Protein AF-A0A355UFJ2-F1 (afdb_monomer_lite)

Foldseek 3Di:
DVVVVVVVVPPPPPVVVVVVVPDPPVVVVVCPVVVVVVVLVVLLVVLVVVVVVVVVVPDQALLLCALQVVDVVLHQPPSVLLCVLLVHDNPDRDDRVRSVVSLVVLLVLFDCPPFVLVVLVVQLSVLSSVLSVLVVVLVVLVVVCVVVVVDPVSVVVNVVSVVVSVVSVVSNRVSSNVSSSRSSVRNRD

pLDDT: mean 84.31, std 14.41, range [32.66, 96.06]

Sequence (189 aa):
MVLLCWLSGCITNLDLIDVIKNIPSEVFIFFIPLIFYILGYLNDILSSCFEFYLYELGCKRPSELLLNNKKKRYRLPKLEKIKNELGLPNENILSREESYRAFQKANEMKDIDKDNITEFYVSYIFARNFMVANFLLVIGSFIVAVFNTSNCHIWIILISYSLLSFLFVYRWKQKALYYSKKVFNSIIK

Structure (mmCIF, N/CA/C/O backbone):
data_AF-A0A355UFJ2-F1
#
_entry.id   AF-A0A355UFJ2-F1
#
loop_
_atom_site.group_PDB
_atom_site.id
_atom_site.type_symbol
_atom_site.label_atom_id
_atom_site.label_alt_id
_atom_site.label_comp_id
_atom_site.label_asym_id
_atom_site.label_entity_id
_atom_site.label_seq_id
_atom_site.pdbx_PDB_ins_code
_atom_site.Cartn_x
_atom_site.Cartn_y
_atom_site.Cartn_z
_atom_site.occupancy
_atom_site.B_iso_or_equiv
_atom_site.auth_seq_id
_atom_site.auth_comp_id
_atom_site.auth_asym_id
_atom_site.auth_atom_id
_atom_site.pdbx_PDB_model_num
ATOM 1 N N . MET A 1 1 ? 5.210 6.093 -22.729 1.00 37.72 1 MET A N 1
ATOM 2 C CA . MET A 1 1 ? 6.088 6.737 -23.730 1.00 37.72 1 MET A CA 1
ATOM 3 C C . MET A 1 1 ? 7.565 6.522 -23.396 1.00 37.72 1 MET A C 1
ATOM 5 O O . MET A 1 1 ? 8.220 5.861 -24.178 1.00 37.72 1 MET A O 1
ATOM 9 N N . VAL A 1 2 ? 8.064 6.898 -22.209 1.00 32.66 2 VAL A N 1
ATOM 10 C CA . VAL A 1 2 ? 9.465 6.624 -21.789 1.00 32.66 2 VAL A CA 1
ATOM 11 C C . VAL A 1 2 ? 9.795 5.121 -21.687 1.00 32.66 2 VAL A C 1
ATOM 13 O O . VAL A 1 2 ? 10.824 4.688 -22.185 1.00 32.66 2 VAL A O 1
ATOM 16 N N . LEU A 1 3 ? 8.884 4.298 -21.148 1.00 33.66 3 LEU A N 1
ATOM 17 C CA . LEU A 1 3 ? 9.024 2.828 -21.127 1.00 33.66 3 LEU A CA 1
ATOM 18 C C . LEU A 1 3 ? 9.012 2.187 -22.529 1.00 33.66 3 LEU A C 1
ATOM 20 O O . LEU A 1 3 ? 9.686 1.189 -22.747 1.00 33.66 3 LEU A O 1
ATOM 24 N N . LEU A 1 4 ? 8.285 2.779 -23.485 1.00 37.12 4 LEU A N 1
ATOM 25 C CA . LEU A 1 4 ? 8.268 2.324 -24.883 1.00 37.12 4 LEU A CA 1
ATOM 26 C C . LEU A 1 4 ? 9.562 2.725 -25.606 1.00 37.12 4 LEU A C 1
ATOM 28 O O . LEU A 1 4 ? 10.105 1.929 -26.363 1.00 37.12 4 LEU A O 1
ATOM 32 N N . CYS A 1 5 ? 10.105 3.911 -25.308 1.00 35.97 5 CYS A N 1
ATOM 33 C CA . CYS A 1 5 ? 11.428 4.323 -25.779 1.00 35.97 5 CYS A CA 1
ATOM 34 C C . CYS A 1 5 ? 12.550 3.440 -25.203 1.00 35.97 5 CYS A C 1
ATOM 36 O O . CYS A 1 5 ? 13.534 3.196 -25.890 1.00 35.97 5 CYS A O 1
ATOM 38 N N . TRP A 1 6 ? 12.396 2.920 -23.979 1.00 43.88 6 TRP A N 1
ATOM 39 C CA . TRP A 1 6 ? 13.368 2.004 -23.370 1.00 43.88 6 TRP A CA 1
ATOM 40 C C . TRP A 1 6 ? 13.259 0.571 -23.912 1.00 43.88 6 TRP A C 1
ATOM 42 O O . TRP A 1 6 ? 14.277 -0.028 -24.241 1.00 43.88 6 TRP A O 1
ATOM 52 N N . LEU A 1 7 ? 12.043 0.047 -24.120 1.00 42.47 7 LEU A N 1
ATOM 53 C CA . LEU A 1 7 ? 11.841 -1.220 -24.844 1.00 42.47 7 LEU A CA 1
ATOM 54 C C . LEU A 1 7 ? 12.438 -1.159 -26.258 1.00 42.47 7 LEU A C 1
ATOM 56 O O . LEU A 1 7 ? 13.094 -2.102 -26.683 1.00 42.47 7 LEU A O 1
ATOM 60 N N . SER A 1 8 ? 12.304 -0.023 -26.945 1.00 44.72 8 SER A N 1
ATOM 61 C CA . SER A 1 8 ? 12.944 0.200 -28.247 1.00 44.72 8 SER A CA 1
ATOM 62 C C . SER A 1 8 ? 14.479 0.236 -28.190 1.00 44.72 8 SER A C 1
ATOM 64 O O . SER A 1 8 ? 15.107 0.001 -29.215 1.00 44.72 8 SER A O 1
ATOM 66 N N . GLY A 1 9 ? 15.082 0.562 -27.040 1.00 43.53 9 GLY A N 1
ATOM 67 C CA . GLY A 1 9 ? 16.538 0.650 -26.869 1.00 43.53 9 GLY A CA 1
ATOM 68 C C . GLY A 1 9 ? 17.190 -0.629 -26.331 1.00 43.53 9 GLY A C 1
ATOM 69 O O . GLY A 1 9 ? 18.355 -0.880 -26.620 1.00 43.53 9 GLY A O 1
ATOM 70 N N . CYS A 1 10 ? 16.456 -1.449 -25.570 1.00 44.31 10 CYS A N 1
ATOM 71 C CA . CYS A 1 10 ? 16.952 -2.719 -25.024 1.00 44.31 10 CYS A CA 1
ATOM 72 C C . CYS A 1 10 ? 16.737 -3.924 -25.949 1.00 44.31 10 CYS A C 1
ATOM 74 O O . CYS A 1 10 ? 17.413 -4.937 -25.784 1.00 44.31 10 CYS A O 1
ATOM 76 N N . ILE A 1 11 ? 15.831 -3.839 -26.927 1.00 48.62 11 ILE A N 1
ATOM 77 C CA . ILE A 1 11 ? 15.678 -4.878 -27.950 1.00 48.62 11 ILE A CA 1
ATOM 78 C C . ILE A 1 11 ? 16.675 -4.579 -29.081 1.00 48.62 11 ILE A C 1
ATOM 80 O O . ILE A 1 11 ? 16.316 -4.081 -30.139 1.00 48.62 11 ILE A O 1
ATOM 84 N N . THR A 1 12 ? 17.958 -4.846 -28.844 1.00 47.28 12 THR A N 1
ATOM 85 C CA . THR A 1 12 ? 19.010 -4.800 -29.879 1.00 47.28 12 THR A CA 1
ATOM 86 C C . THR A 1 12 ? 19.217 -6.146 -30.578 1.00 47.28 12 THR A C 1
ATOM 88 O O . THR A 1 12 ? 20.057 -6.250 -31.467 1.00 47.28 12 THR A O 1
ATOM 91 N N . ASN A 1 13 ? 18.429 -7.172 -30.235 1.00 50.25 13 ASN A N 1
ATOM 92 C CA . ASN A 1 13 ? 18.385 -8.416 -31.000 1.00 50.25 13 ASN A CA 1
ATOM 93 C C . ASN A 1 13 ? 17.489 -8.226 -32.229 1.00 50.25 13 ASN A C 1
ATOM 95 O O . ASN A 1 13 ? 16.265 -8.333 -32.127 1.00 50.25 13 ASN A O 1
ATOM 99 N N . LEU A 1 14 ? 18.116 -7.955 -33.379 1.00 56.03 14 LEU A N 1
ATOM 100 C CA . LEU A 1 14 ? 17.462 -7.893 -34.694 1.00 56.03 14 LEU A CA 1
ATOM 101 C C . LEU A 1 14 ? 16.551 -9.116 -34.926 1.00 56.03 14 LEU A C 1
ATOM 103 O O . LEU A 1 14 ? 15.410 -8.960 -35.354 1.00 56.03 14 LEU A O 1
ATOM 107 N N . ASP A 1 15 ? 17.005 -10.302 -34.509 1.00 58.75 15 ASP A N 1
ATOM 108 C CA . ASP A 1 15 ? 16.277 -11.566 -34.667 1.00 58.75 15 ASP A CA 1
ATOM 109 C C . ASP A 1 15 ? 14.953 -11.610 -33.889 1.00 58.75 15 ASP A C 1
ATOM 111 O O . ASP A 1 15 ? 13.960 -12.153 -34.371 1.00 58.75 15 ASP A O 1
ATOM 115 N N . LEU A 1 16 ? 14.891 -11.009 -32.695 1.00 58.03 16 LEU A N 1
ATOM 116 C CA . LEU A 1 16 ? 13.663 -11.001 -31.892 1.00 58.03 16 LEU A CA 1
ATOM 117 C C . LEU A 1 16 ? 12.614 -10.060 -32.502 1.00 58.03 16 LEU A C 1
ATOM 119 O O . LEU A 1 16 ? 11.424 -10.365 -32.483 1.00 58.03 16 LEU A O 1
ATOM 123 N N . ILE A 1 17 ? 13.052 -8.927 -33.058 1.00 61.22 17 ILE A N 1
ATOM 124 C CA . ILE A 1 17 ? 12.166 -7.957 -33.715 1.00 61.22 17 ILE A CA 1
ATOM 125 C C . ILE A 1 17 ? 11.566 -8.560 -34.983 1.00 61.22 17 ILE A C 1
ATOM 127 O O . ILE A 1 17 ? 10.370 -8.392 -35.220 1.00 61.22 17 ILE A O 1
ATOM 131 N N . ASP A 1 18 ? 12.361 -9.281 -35.773 1.00 62.00 18 ASP A N 1
ATOM 132 C CA . ASP A 1 18 ? 11.874 -9.910 -37.001 1.00 62.00 18 ASP A CA 1
ATOM 133 C C . ASP A 1 18 ? 10.955 -11.105 -36.712 1.00 62.00 18 ASP A C 1
ATOM 135 O O . ASP A 1 18 ? 9.932 -11.262 -37.380 1.00 62.00 18 ASP A O 1
ATOM 139 N N . VAL A 1 19 ? 11.212 -11.877 -35.648 1.00 63.75 19 VAL A N 1
ATOM 140 C CA . VAL A 1 19 ? 10.258 -12.891 -35.161 1.00 63.75 19 VAL A CA 1
ATOM 141 C C . VAL A 1 19 ? 8.944 -12.244 -34.714 1.00 63.75 19 VAL A C 1
ATOM 143 O O . VAL A 1 19 ? 7.884 -12.722 -35.106 1.00 63.75 19 VAL A O 1
ATOM 146 N N . ILE A 1 20 ? 8.985 -11.139 -33.959 1.00 63.78 20 ILE A N 1
ATOM 147 C CA . ILE A 1 20 ? 7.776 -10.427 -33.505 1.00 63.78 20 ILE A CA 1
ATOM 148 C C . ILE A 1 20 ? 6.992 -9.834 -34.684 1.00 63.78 20 ILE A C 1
ATOM 150 O O . ILE A 1 20 ? 5.764 -9.902 -34.687 1.00 63.78 20 ILE A O 1
ATOM 154 N N . LYS A 1 21 ? 7.673 -9.290 -35.700 1.00 64.56 21 LYS A N 1
ATOM 155 C CA . LYS A 1 21 ? 7.032 -8.762 -36.918 1.00 64.56 21 LYS A CA 1
ATOM 156 C C . LYS A 1 21 ? 6.315 -9.836 -37.736 1.00 64.56 21 LYS A C 1
ATOM 158 O O . LYS A 1 21 ? 5.346 -9.516 -38.416 1.00 64.56 21 LYS A O 1
ATOM 163 N N . ASN A 1 22 ? 6.786 -11.080 -37.671 1.00 71.00 22 ASN A N 1
ATOM 164 C CA . ASN A 1 22 ? 6.198 -12.210 -38.391 1.00 71.00 22 ASN A CA 1
ATOM 165 C C . ASN A 1 22 ? 5.020 -12.862 -37.644 1.00 71.00 22 ASN A C 1
ATOM 167 O O . ASN A 1 22 ? 4.377 -13.760 -38.188 1.00 71.00 22 ASN A O 1
ATOM 171 N N . ILE A 1 23 ? 4.713 -12.431 -36.414 1.00 70.50 23 ILE A N 1
ATOM 172 C CA . ILE A 1 23 ? 3.528 -12.891 -35.681 1.00 70.50 23 ILE A CA 1
ATOM 173 C C . ILE A 1 23 ? 2.293 -12.163 -36.240 1.00 70.50 23 ILE A C 1
ATOM 175 O O . ILE A 1 23 ? 2.296 -10.931 -36.305 1.00 70.50 23 ILE A O 1
ATOM 179 N N . PRO A 1 24 ? 1.214 -12.883 -36.606 1.00 79.12 24 PRO A N 1
ATOM 180 C CA . PRO A 1 24 ? -0.026 -12.262 -37.063 1.00 79.12 24 PRO A CA 1
ATOM 181 C C . PRO A 1 24 ? -0.557 -11.246 -36.045 1.00 79.12 24 PRO A C 1
ATOM 183 O O . PRO A 1 24 ? -0.574 -11.497 -34.834 1.00 79.12 24 PRO A O 1
ATOM 186 N N . SER A 1 25 ? -1.003 -10.088 -36.529 1.00 73.19 25 SER A N 1
ATOM 187 C CA . SER A 1 25 ? -1.428 -8.964 -35.679 1.00 73.19 25 SER A CA 1
ATOM 188 C C . SER A 1 25 ? -2.606 -9.340 -34.772 1.00 73.19 25 SER A C 1
ATOM 190 O O . SER A 1 25 ? -2.717 -8.861 -33.643 1.00 73.19 25 SER A O 1
ATOM 192 N N . GLU A 1 26 ? -3.453 -10.252 -35.242 1.00 77.62 26 GLU A N 1
ATOM 193 C CA . GLU A 1 26 ? -4.604 -10.806 -34.533 1.00 77.62 26 GLU A CA 1
ATOM 194 C C . GLU A 1 26 ? -4.165 -11.609 -33.308 1.00 77.62 26 GLU A C 1
ATOM 196 O O . GLU A 1 26 ? -4.770 -11.502 -32.243 1.00 77.62 26 GLU A O 1
ATOM 201 N N . VAL A 1 27 ? -3.074 -12.369 -33.435 1.00 75.69 27 VAL A N 1
ATOM 202 C CA . VAL A 1 27 ? -2.497 -13.164 -32.346 1.00 75.69 27 VAL A CA 1
ATOM 203 C C . VAL A 1 27 ? -1.903 -12.239 -31.283 1.00 75.69 27 VAL A C 1
ATOM 205 O O . VAL A 1 27 ? -2.120 -12.455 -30.091 1.00 75.69 27 VAL A O 1
ATOM 208 N N . PHE A 1 28 ? -1.230 -11.159 -31.692 1.00 73.62 28 PHE A N 1
ATOM 209 C CA . PHE A 1 28 ? -0.636 -10.187 -30.769 1.00 73.62 28 PHE A CA 1
ATOM 210 C C . PHE A 1 28 ? -1.678 -9.504 -29.865 1.00 73.62 28 PHE A C 1
ATOM 212 O O . PHE A 1 28 ? -1.432 -9.316 -28.672 1.00 73.62 28 PHE A O 1
ATOM 219 N N . ILE A 1 29 ? -2.870 -9.196 -30.393 1.00 79.94 29 ILE A N 1
ATOM 220 C CA . ILE A 1 29 ? -3.955 -8.552 -29.630 1.00 79.94 29 ILE A CA 1
ATOM 221 C C . ILE A 1 29 ? -4.400 -9.409 -28.434 1.00 79.94 29 ILE A C 1
ATOM 223 O O . ILE A 1 29 ? -4.677 -8.857 -27.368 1.00 79.94 29 ILE A O 1
ATOM 227 N N . PHE A 1 30 ? -4.401 -10.741 -28.556 1.00 80.75 30 PHE A N 1
ATOM 228 C CA . PHE A 1 30 ? -4.751 -11.638 -27.446 1.00 80.75 30 PHE A CA 1
ATOM 229 C C . PHE A 1 30 ? -3.693 -11.675 -26.335 1.00 80.75 30 PHE A C 1
ATOM 231 O O . PHE A 1 30 ? -4.030 -11.905 -25.172 1.00 80.75 30 PHE A O 1
ATOM 238 N N . PHE A 1 31 ? -2.426 -11.406 -26.658 1.00 82.00 31 PHE A N 1
ATOM 239 C CA . PHE A 1 31 ? -1.344 -11.393 -25.672 1.00 82.00 31 PHE A CA 1
ATOM 240 C C . PHE A 1 31 ? -1.264 -10.085 -24.877 1.00 82.00 31 PHE A C 1
ATOM 242 O O . PHE A 1 31 ? -0.757 -10.092 -23.755 1.00 82.00 31 PHE A O 1
ATOM 249 N N . ILE A 1 32 ? -1.802 -8.977 -25.396 1.00 83.44 32 ILE A N 1
ATOM 250 C CA . ILE A 1 32 ? -1.777 -7.678 -24.707 1.00 83.44 32 ILE A CA 1
ATOM 251 C C . ILE A 1 32 ? -2.462 -7.743 -23.322 1.00 83.44 32 ILE A C 1
ATOM 253 O O . ILE A 1 32 ? -1.818 -7.372 -22.335 1.00 83.44 32 ILE A O 1
ATOM 257 N N . PRO A 1 33 ? -3.711 -8.243 -23.179 1.00 88.25 33 PRO A N 1
ATOM 258 C CA . PRO A 1 33 ? -4.346 -8.395 -21.869 1.00 88.25 33 PRO A CA 1
ATOM 259 C C . PRO A 1 33 ? -3.560 -9.305 -20.926 1.00 88.25 33 PRO A C 1
ATOM 261 O O . PRO A 1 33 ? -3.456 -9.003 -19.738 1.00 88.25 33 PRO A O 1
ATOM 264 N N . LEU A 1 34 ? -2.977 -10.390 -21.448 1.00 87.62 34 LEU A N 1
ATOM 265 C CA . LEU A 1 34 ? -2.182 -11.328 -20.656 1.00 87.62 34 LEU A CA 1
ATOM 266 C C . LEU A 1 34 ? -0.928 -10.654 -20.085 1.00 87.62 34 LEU A C 1
ATOM 268 O O . LEU A 1 34 ? -0.645 -10.790 -18.897 1.00 87.62 34 LEU A O 1
ATOM 272 N N . ILE A 1 35 ? -0.213 -9.876 -20.901 1.00 87.31 35 ILE A N 1
ATOM 273 C CA . ILE A 1 35 ? 0.958 -9.110 -20.459 1.00 87.31 35 ILE A CA 1
ATOM 274 C C . ILE A 1 35 ? 0.556 -8.104 -19.377 1.00 87.31 35 ILE A C 1
ATOM 276 O O . ILE A 1 35 ? 1.200 -8.047 -18.330 1.00 87.31 35 ILE A O 1
ATOM 280 N N . PHE A 1 36 ? -0.523 -7.341 -19.580 1.00 88.19 36 PHE A N 1
ATOM 281 C CA . PHE A 1 36 ? -0.994 -6.394 -18.566 1.00 88.19 36 PHE A CA 1
ATOM 282 C C . PHE A 1 36 ? -1.431 -7.079 -17.272 1.00 88.19 36 PHE A C 1
ATOM 284 O O . PHE A 1 36 ? -1.147 -6.561 -16.192 1.00 88.19 36 PHE A O 1
ATOM 291 N N . TYR A 1 37 ? -2.072 -8.244 -17.366 1.00 89.69 37 TYR A N 1
ATOM 292 C CA . TYR A 1 37 ? -2.446 -9.038 -16.203 1.00 89.69 37 TYR A CA 1
ATOM 293 C C . TYR A 1 37 ? -1.210 -9.490 -15.418 1.00 89.69 37 TYR A C 1
ATOM 295 O O . TYR A 1 37 ? -1.138 -9.254 -14.213 1.00 89.69 37 TYR A O 1
ATOM 303 N N . ILE A 1 38 ? -0.209 -10.060 -16.097 1.00 92.31 38 ILE A N 1
ATOM 304 C CA . ILE A 1 38 ? 1.045 -10.504 -15.469 1.00 92.31 38 ILE A CA 1
ATOM 305 C C . ILE A 1 38 ? 1.768 -9.320 -14.819 1.00 92.31 38 ILE A C 1
ATOM 307 O O . ILE A 1 38 ? 2.153 -9.403 -13.655 1.00 92.31 38 ILE A O 1
ATOM 311 N N . LEU A 1 39 ? 1.914 -8.196 -15.529 1.00 89.88 39 LEU A N 1
ATOM 312 C CA . LEU A 1 39 ? 2.556 -6.994 -14.988 1.00 89.88 39 LEU A CA 1
ATOM 313 C C . LEU A 1 39 ? 1.796 -6.430 -13.780 1.00 89.88 39 LEU A C 1
ATOM 315 O O . LEU A 1 39 ? 2.416 -6.042 -12.790 1.00 89.88 39 LEU A O 1
ATOM 319 N N . GLY A 1 40 ? 0.464 -6.407 -13.839 1.00 91.38 40 GLY A N 1
ATOM 320 C CA . GLY A 1 40 ? -0.384 -5.981 -12.728 1.00 91.38 40 GLY A CA 1
ATOM 321 C C . GLY A 1 40 ? -0.240 -6.889 -11.508 1.00 91.38 40 GLY A C 1
ATOM 322 O O . GLY A 1 40 ? -0.092 -6.391 -10.393 1.00 91.38 40 GLY A O 1
ATOM 323 N N . TYR A 1 41 ? -0.213 -8.204 -11.724 1.00 93.31 41 TYR A N 1
ATOM 324 C CA . TYR A 1 41 ? -0.038 -9.205 -10.673 1.00 93.31 41 TYR A CA 1
ATOM 325 C C . TYR A 1 41 ? 1.346 -9.116 -10.017 1.00 93.31 41 TYR A C 1
ATOM 327 O O . TYR A 1 41 ? 1.452 -9.069 -8.791 1.00 93.31 41 TYR A O 1
ATOM 335 N N . LEU A 1 42 ? 2.411 -8.994 -10.817 1.00 94.00 42 LEU A N 1
ATOM 336 C CA . LEU A 1 42 ? 3.767 -8.767 -10.312 1.00 94.00 42 LEU A CA 1
ATOM 337 C C . LEU A 1 42 ? 3.850 -7.472 -9.498 1.00 94.00 42 LEU A C 1
ATOM 339 O O . LEU A 1 42 ? 4.421 -7.465 -8.407 1.00 94.00 42 LEU A O 1
ATOM 343 N N . ASN A 1 43 ? 3.245 -6.388 -9.993 1.00 94.25 43 ASN A N 1
ATOM 344 C CA . ASN A 1 43 ? 3.198 -5.129 -9.259 1.00 94.25 43 ASN A CA 1
ATOM 345 C C . ASN A 1 43 ? 2.441 -5.273 -7.931 1.00 94.25 43 ASN A C 1
ATOM 347 O O . ASN A 1 43 ? 2.872 -4.695 -6.939 1.00 94.25 43 ASN A O 1
ATOM 351 N N . ASP A 1 44 ? 1.357 -6.048 -7.873 1.00 94.12 44 ASP A N 1
ATOM 352 C CA . ASP A 1 44 ? 0.609 -6.286 -6.631 1.00 94.12 44 ASP A CA 1
ATOM 353 C C . ASP A 1 44 ? 1.428 -7.056 -5.578 1.00 94.12 44 ASP A C 1
ATOM 355 O O . ASP A 1 44 ? 1.442 -6.678 -4.399 1.00 94.12 44 ASP A O 1
ATOM 359 N N . ILE A 1 45 ? 2.182 -8.074 -6.009 1.00 94.25 45 ILE A N 1
ATOM 360 C CA . ILE A 1 45 ? 3.112 -8.816 -5.142 1.00 94.25 45 ILE A CA 1
ATOM 361 C C . ILE A 1 45 ? 4.190 -7.875 -4.601 1.00 94.25 45 ILE A C 1
ATOM 363 O O . ILE A 1 45 ? 4.358 -7.756 -3.384 1.00 94.25 45 ILE A O 1
ATOM 367 N N . LEU A 1 46 ? 4.881 -7.155 -5.492 1.00 93.81 46 LEU A N 1
ATOM 368 C CA . LEU A 1 46 ? 5.921 -6.197 -5.107 1.00 93.81 46 LEU A CA 1
ATOM 369 C C . LEU A 1 46 ? 5.367 -5.126 -4.166 1.00 93.81 46 LEU A C 1
ATOM 371 O O . LEU A 1 46 ? 6.016 -4.761 -3.186 1.00 93.81 46 LEU A O 1
ATOM 375 N N . SER A 1 47 ? 4.146 -4.664 -4.427 1.00 93.69 47 SER A N 1
ATOM 376 C CA . SER A 1 47 ? 3.467 -3.666 -3.608 1.00 93.69 47 SER A CA 1
ATOM 377 C C . SER A 1 47 ? 3.176 -4.156 -2.200 1.00 93.69 47 SER A C 1
ATOM 379 O O . SER A 1 47 ? 3.351 -3.406 -1.238 1.00 93.69 47 SER A O 1
ATOM 381 N N . SER A 1 48 ? 2.769 -5.416 -2.073 1.00 92.25 48 SER A N 1
ATOM 382 C CA . SER A 1 48 ? 2.527 -6.060 -0.782 1.00 92.25 48 SER A CA 1
ATOM 383 C C . SER A 1 48 ? 3.822 -6.206 0.022 1.00 92.25 48 SER A C 1
ATOM 385 O O . SER A 1 48 ? 3.851 -5.852 1.203 1.00 92.25 48 SER A O 1
ATOM 387 N N . CYS A 1 49 ? 4.915 -6.641 -0.616 1.00 92.94 49 CYS A N 1
ATOM 388 C CA . CYS A 1 49 ? 6.233 -6.717 0.022 1.00 92.94 49 CYS A CA 1
ATOM 389 C C . CYS A 1 49 ? 6.738 -5.331 0.448 1.00 92.94 49 CYS A C 1
ATOM 391 O O . CYS A 1 49 ? 7.169 -5.145 1.584 1.00 92.94 49 CYS A O 1
ATOM 393 N N . PHE A 1 50 ? 6.643 -4.338 -0.438 1.00 91.38 50 PHE A N 1
ATOM 394 C CA . PHE A 1 50 ? 7.082 -2.973 -0.153 1.00 91.38 50 PHE A CA 1
ATOM 395 C C . PHE A 1 50 ? 6.320 -2.364 1.027 1.00 91.38 50 PHE A C 1
ATOM 397 O O . PHE A 1 50 ? 6.920 -1.754 1.909 1.00 91.38 50 PHE A O 1
ATOM 404 N N . GLU A 1 51 ? 5.003 -2.564 1.087 1.00 91.88 51 GLU A N 1
ATOM 405 C CA . GLU A 1 51 ? 4.183 -2.136 2.219 1.00 91.88 51 GLU A CA 1
ATOM 406 C C . GLU A 1 51 ? 4.611 -2.798 3.536 1.00 91.88 51 GLU A C 1
ATOM 408 O O . GLU A 1 51 ? 4.713 -2.114 4.560 1.00 91.88 51 GLU A O 1
ATOM 413 N N . PHE A 1 52 ? 4.878 -4.107 3.518 1.00 90.00 52 PHE A N 1
ATOM 414 C CA . PHE A 1 52 ? 5.357 -4.832 4.692 1.00 90.00 52 PHE A CA 1
ATOM 415 C C . PHE A 1 52 ? 6.643 -4.202 5.244 1.00 90.00 52 PHE A C 1
ATOM 417 O O . PHE A 1 52 ? 6.668 -3.798 6.413 1.00 90.00 52 PHE A O 1
ATOM 424 N N . TYR A 1 53 ? 7.650 -4.006 4.387 1.00 89.31 53 TYR A N 1
ATOM 425 C CA . TYR A 1 53 ? 8.918 -3.385 4.773 1.00 89.31 53 TYR A CA 1
ATOM 426 C C . TYR A 1 53 ? 8.759 -1.927 5.202 1.00 89.31 53 TYR A C 1
ATOM 428 O O . TYR A 1 53 ? 9.348 -1.515 6.199 1.00 89.31 53 TYR A O 1
ATOM 436 N N . LEU A 1 54 ? 7.930 -1.134 4.513 1.00 88.06 54 LEU A N 1
ATOM 437 C CA . LEU A 1 54 ? 7.655 0.249 4.915 1.00 88.06 54 LEU A CA 1
ATOM 438 C C . LEU A 1 54 ? 7.099 0.328 6.329 1.00 88.06 54 LEU A C 1
ATOM 440 O O . LEU A 1 54 ? 7.439 1.242 7.088 1.00 88.06 54 LEU A O 1
ATOM 444 N N . TYR A 1 55 ? 6.220 -0.608 6.680 1.00 87.75 55 TYR A N 1
ATOM 445 C CA . TYR A 1 55 ? 5.789 -0.718 8.050 1.00 87.75 55 TYR A CA 1
ATOM 446 C C . TYR A 1 55 ? 6.990 -1.089 8.922 1.00 87.75 55 TYR A C 1
ATOM 448 O O . TYR A 1 55 ? 7.337 -0.266 9.773 1.00 87.75 55 TYR A O 1
ATOM 456 N N . GLU A 1 56 ? 7.662 -2.221 8.726 1.00 85.00 56 GLU A N 1
ATOM 457 C CA . GLU A 1 56 ? 8.796 -2.629 9.577 1.00 85.00 56 GLU A CA 1
ATOM 458 C C . GLU A 1 56 ? 9.818 -1.509 9.837 1.00 85.00 56 GLU A C 1
ATOM 460 O O . GLU A 1 56 ? 10.110 -1.231 11.000 1.00 85.00 56 GLU A O 1
ATOM 465 N N . LEU A 1 57 ? 10.208 -0.758 8.803 1.00 83.50 57 LEU A N 1
ATOM 466 C CA . LEU A 1 57 ? 11.183 0.342 8.847 1.00 83.50 57 LEU A CA 1
ATOM 467 C C . LEU A 1 57 ? 10.727 1.608 9.600 1.00 83.50 57 LEU A C 1
ATOM 469 O O . LEU A 1 57 ? 11.484 2.570 9.711 1.00 83.50 57 LEU A O 1
ATOM 473 N N . GLY A 1 58 ? 9.502 1.637 10.131 1.00 76.88 58 GLY A N 1
ATOM 474 C CA . GLY A 1 58 ? 9.058 2.671 11.074 1.00 76.88 58 GLY A CA 1
ATOM 475 C C . GLY A 1 58 ? 7.820 3.455 10.650 1.00 76.88 58 GLY A C 1
ATOM 476 O O . GLY A 1 58 ? 7.373 4.343 11.383 1.00 76.88 58 GLY A O 1
ATOM 477 N N . CYS A 1 59 ? 7.194 3.133 9.512 1.00 86.25 59 CYS A N 1
ATOM 478 C CA . CYS A 1 59 ? 5.893 3.720 9.210 1.00 86.25 59 CYS A CA 1
ATOM 479 C C . CYS A 1 59 ? 4.834 3.158 10.172 1.00 86.25 59 CYS A C 1
ATOM 481 O O . CYS A 1 59 ? 4.626 1.947 10.263 1.00 86.25 59 CYS A O 1
ATOM 483 N N . LYS A 1 60 ? 4.124 4.042 10.882 1.00 87.94 60 LYS A N 1
ATOM 484 C CA . LYS A 1 60 ? 3.013 3.643 11.758 1.00 87.94 60 LYS A CA 1
ATOM 485 C C . LYS A 1 60 ? 1.882 3.042 10.932 1.00 87.94 60 LYS A C 1
ATOM 487 O O . LYS A 1 60 ? 1.482 3.619 9.916 1.00 87.94 60 LYS A O 1
ATOM 492 N N . ARG A 1 61 ? 1.363 1.898 11.381 1.00 89.75 61 ARG A N 1
ATOM 493 C CA . ARG A 1 61 ? 0.249 1.215 10.711 1.00 89.75 61 ARG A CA 1
ATOM 494 C C . ARG A 1 61 ? -1.058 1.990 10.922 1.00 89.75 61 ARG A C 1
ATOM 496 O O . ARG A 1 61 ? -1.232 2.609 11.975 1.00 89.75 61 ARG A O 1
ATOM 503 N N . PRO A 1 62 ? -2.005 1.941 9.970 1.00 91.81 62 PRO A N 1
ATOM 504 C CA . PRO A 1 62 ? -3.317 2.561 10.132 1.00 91.81 62 PRO A CA 1
ATOM 505 C C . PRO A 1 62 ? -4.026 2.141 11.423 1.00 91.81 62 PRO A C 1
ATOM 507 O O . PRO A 1 62 ? -4.572 2.991 12.120 1.00 91.81 62 PRO A O 1
ATOM 510 N N . SER A 1 63 ? -3.959 0.858 11.787 1.00 91.81 63 SER A N 1
ATOM 511 C CA . SER A 1 63 ? -4.582 0.339 13.006 1.00 91.81 63 SER A CA 1
ATOM 512 C C . SER A 1 63 ? -4.009 0.954 14.282 1.00 91.81 63 SER A C 1
ATOM 514 O O . SER A 1 63 ? -4.772 1.400 15.135 1.00 91.81 63 SER A O 1
ATOM 516 N N . GLU A 1 64 ? -2.684 1.088 14.369 1.00 93.06 64 GLU A N 1
ATOM 517 C CA . GLU A 1 64 ? -2.006 1.755 15.487 1.00 93.06 64 GLU A CA 1
ATOM 518 C C . GLU A 1 64 ? -2.423 3.227 15.594 1.00 93.06 64 GLU A C 1
ATOM 520 O O . GLU A 1 64 ? -2.623 3.751 16.689 1.00 93.06 64 GLU A O 1
ATOM 525 N N . LEU A 1 65 ? -2.571 3.912 14.457 1.00 92.00 65 LEU A N 1
ATOM 526 C CA . LEU A 1 65 ? -2.984 5.316 14.427 1.00 92.00 65 LEU A CA 1
ATOM 527 C C . LEU A 1 65 ? -4.442 5.507 14.864 1.00 92.00 65 LEU A C 1
ATOM 529 O O . LEU A 1 65 ? -4.746 6.500 15.531 1.00 92.00 65 LEU A O 1
ATOM 533 N N . LEU A 1 66 ? -5.327 4.589 14.471 1.00 92.75 66 LEU A N 1
ATOM 534 C CA . LEU A 1 66 ? -6.760 4.645 14.757 1.00 92.75 66 LEU A CA 1
ATOM 535 C C . LEU A 1 66 ? -7.066 4.257 16.207 1.00 92.75 66 LEU A C 1
ATOM 537 O O . LEU A 1 66 ? -7.724 5.028 16.906 1.00 92.75 66 LEU A O 1
ATOM 541 N N . LEU A 1 67 ? -6.555 3.112 16.671 1.00 91.31 67 LEU A N 1
ATOM 542 C CA . LEU A 1 67 ? -6.850 2.583 18.007 1.00 91.31 67 LEU A CA 1
ATOM 543 C C . LEU A 1 67 ? -6.230 3.425 19.131 1.00 91.31 67 LEU A C 1
ATOM 545 O O . LEU A 1 67 ? -6.811 3.528 20.208 1.00 91.31 67 LEU A O 1
ATOM 549 N N . ASN A 1 68 ? -5.101 4.090 18.861 1.00 90.56 68 ASN A N 1
ATOM 550 C CA . ASN A 1 68 ? -4.471 5.029 19.795 1.00 90.56 68 ASN A CA 1
ATOM 551 C C . ASN A 1 68 ? -4.925 6.486 19.607 1.00 90.56 68 ASN A C 1
ATOM 553 O O . ASN A 1 68 ? -4.300 7.396 20.148 1.00 90.56 68 ASN A O 1
ATOM 557 N N . ASN A 1 69 ? -5.956 6.746 18.793 1.00 86.19 69 ASN A N 1
ATOM 558 C CA . ASN A 1 69 ? -6.507 8.089 18.567 1.00 86.19 69 ASN A CA 1
ATOM 559 C C . ASN A 1 69 ? -5.458 9.147 18.123 1.00 86.19 69 ASN A C 1
ATOM 561 O O . ASN A 1 69 ? -5.616 10.350 18.348 1.00 86.19 69 ASN A O 1
ATOM 565 N N . LYS A 1 70 ? -4.382 8.724 17.438 1.00 83.50 70 LYS A N 1
ATOM 566 C CA . LYS A 1 70 ? -3.259 9.598 17.032 1.00 83.50 70 LYS A CA 1
ATOM 567 C C . LYS A 1 70 ? -3.614 10.535 15.865 1.00 83.50 70 LYS A C 1
ATOM 569 O O . LYS A 1 70 ? -2.825 11.410 15.506 1.00 83.50 70 LYS A O 1
ATOM 574 N N . LYS A 1 71 ? -4.788 10.375 15.236 1.00 79.38 71 LYS A N 1
ATOM 575 C CA . LYS A 1 71 ? -5.244 11.186 14.091 1.00 79.38 71 LYS A CA 1
ATOM 576 C C . LYS A 1 71 ? -6.656 11.742 14.298 1.00 79.38 71 LYS A C 1
ATOM 578 O O . LYS A 1 71 ? -7.641 11.075 13.995 1.00 79.38 71 LYS A O 1
ATOM 583 N N . LYS A 1 72 ? -6.749 13.025 14.686 1.00 74.62 72 LYS A N 1
ATOM 584 C CA . LYS A 1 72 ? -8.021 13.741 14.936 1.00 74.62 72 LYS A CA 1
ATOM 585 C C . LYS A 1 72 ? -9.032 13.650 13.779 1.00 74.62 72 LYS A C 1
ATOM 587 O O . LYS A 1 72 ? -10.215 13.461 14.023 1.00 74.62 72 LYS A O 1
ATOM 592 N N . ARG A 1 73 ? -8.573 13.723 12.522 1.00 81.50 73 ARG A N 1
ATOM 593 C CA . ARG A 1 73 ? -9.441 13.652 11.326 1.00 81.50 73 ARG A CA 1
ATOM 594 C C . ARG A 1 73 ? -10.045 12.262 11.079 1.00 81.50 73 ARG A C 1
ATOM 596 O O . ARG A 1 73 ? -11.101 12.156 10.467 1.00 81.50 73 ARG A O 1
ATOM 603 N N . TYR A 1 74 ? -9.386 11.201 11.538 1.00 83.25 74 TYR A N 1
ATOM 604 C CA . TYR A 1 74 ? -9.745 9.815 11.218 1.00 83.25 74 TYR A CA 1
ATOM 605 C C . TYR A 1 74 ? -10.255 9.047 12.438 1.00 83.25 74 TYR A C 1
ATOM 607 O O . TYR A 1 74 ? -10.206 7.826 12.460 1.00 83.25 74 TYR A O 1
ATOM 615 N N . ARG A 1 75 ? -10.774 9.751 13.447 1.00 86.12 75 ARG A N 1
ATOM 616 C CA . ARG A 1 75 ? -11.249 9.140 14.692 1.00 86.12 75 ARG A CA 1
ATOM 617 C C . ARG A 1 75 ? -12.300 8.062 14.461 1.00 86.12 75 ARG A C 1
ATOM 619 O O . ARG A 1 75 ? -13.158 8.188 13.578 1.00 86.12 75 ARG A O 1
ATOM 626 N N . LEU A 1 76 ? -12.221 7.030 15.292 1.00 87.81 76 LEU A N 1
ATOM 627 C CA . LEU A 1 76 ? -13.246 6.009 15.432 1.00 87.81 76 LEU A CA 1
ATOM 628 C C . LEU A 1 76 ? -14.340 6.557 16.367 1.00 87.81 76 LEU A C 1
ATOM 630 O O . LEU A 1 76 ? -14.029 6.871 17.514 1.00 87.81 76 LEU A O 1
ATOM 634 N N . PRO A 1 77 ? -15.591 6.729 15.898 1.00 84.44 77 PRO A N 1
ATOM 635 C CA . PRO A 1 77 ? -16.647 7.378 16.680 1.00 84.44 77 PRO A CA 1
ATOM 636 C C . PRO A 1 77 ? -17.060 6.585 17.929 1.00 84.44 77 PRO A C 1
ATOM 638 O O . PRO A 1 77 ? -17.503 7.180 18.902 1.00 84.44 77 PRO A O 1
ATOM 641 N N . LYS A 1 78 ? -16.898 5.257 17.921 1.00 88.19 78 LYS A N 1
ATOM 642 C CA . LYS A 1 78 ? -17.249 4.352 19.027 1.00 88.19 78 LYS A CA 1
ATOM 643 C C . LYS A 1 78 ? -16.020 3.553 19.493 1.00 88.19 78 LYS A C 1
ATOM 645 O O . LYS A 1 78 ? -16.087 2.335 19.620 1.00 88.19 78 LYS A O 1
ATOM 650 N N . LEU A 1 79 ? -14.882 4.231 19.687 1.00 90.06 79 LEU A N 1
ATOM 651 C CA . LEU A 1 79 ? -13.586 3.590 19.966 1.00 90.06 79 LEU A CA 1
ATOM 652 C C . LEU A 1 79 ? -13.623 2.621 21.158 1.00 90.06 79 LEU A C 1
ATOM 654 O O . LEU A 1 79 ? -13.102 1.521 21.040 1.00 90.06 79 LEU A O 1
ATOM 658 N N . GLU A 1 80 ? -14.255 2.997 22.269 1.00 89.06 80 GLU A N 1
ATOM 659 C CA . GLU A 1 80 ? -14.360 2.134 23.458 1.00 89.06 80 GLU A CA 1
ATOM 660 C C . GLU A 1 80 ? -15.151 0.857 23.171 1.00 89.06 80 GLU A C 1
ATOM 662 O O . GLU A 1 80 ? -14.728 -0.231 23.540 1.00 89.06 80 GLU A O 1
ATOM 667 N N . LYS A 1 81 ? -16.258 0.958 22.420 1.00 90.50 81 LYS A N 1
ATOM 668 C CA . LYS A 1 81 ? -17.023 -0.226 22.001 1.00 90.50 81 LYS A CA 1
ATOM 669 C C . LYS A 1 81 ? -16.185 -1.136 21.105 1.00 90.50 81 LYS A C 1
ATOM 671 O O . LYS A 1 81 ? -16.169 -2.336 21.322 1.00 90.50 81 LYS A O 1
ATOM 676 N N . ILE A 1 82 ? -15.437 -0.563 20.158 1.00 91.38 82 ILE A N 1
ATOM 677 C CA . ILE A 1 82 ? -14.521 -1.315 19.281 1.00 91.38 82 ILE A CA 1
ATOM 678 C C . ILE A 1 82 ? -13.457 -2.036 20.109 1.00 91.38 82 ILE A C 1
ATOM 680 O O . ILE A 1 82 ? -13.194 -3.212 19.881 1.00 91.38 82 ILE A O 1
ATOM 684 N N . LYS A 1 83 ? -12.843 -1.346 21.076 1.00 92.06 83 LYS A N 1
ATOM 685 C CA . LYS A 1 83 ? -11.845 -1.948 21.964 1.00 92.06 83 LYS A CA 1
ATOM 686 C C . LYS A 1 83 ? -12.447 -3.078 22.799 1.00 92.06 83 LYS A C 1
ATOM 688 O O . LYS A 1 83 ? -11.837 -4.141 22.859 1.00 92.06 83 LYS A O 1
ATOM 693 N N . ASN A 1 84 ? -13.643 -2.887 23.353 1.00 91.81 84 ASN A N 1
ATOM 694 C CA . ASN A 1 84 ? -14.343 -3.912 24.127 1.00 91.81 84 ASN A CA 1
ATOM 695 C C . ASN A 1 84 ? -14.662 -5.157 23.280 1.00 91.81 84 ASN A C 1
ATOM 697 O O . ASN A 1 84 ? -14.329 -6.260 23.703 1.00 91.81 84 ASN A O 1
ATOM 701 N N . GLU A 1 85 ? -15.207 -4.995 22.068 1.00 91.69 85 GLU A N 1
ATOM 702 C CA . GLU A 1 85 ? -15.465 -6.113 21.134 1.00 91.69 85 GLU A CA 1
ATOM 703 C C . GLU A 1 85 ? -14.174 -6.868 20.768 1.00 91.69 85 GLU A C 1
ATOM 705 O O . GLU A 1 85 ? -14.142 -8.093 20.633 1.00 91.69 85 GLU A O 1
ATOM 710 N N . LEU A 1 86 ? -13.058 -6.146 20.657 1.00 91.81 86 LEU A N 1
ATOM 711 C CA . LEU A 1 86 ? -11.755 -6.744 20.378 1.00 91.81 86 LEU A CA 1
ATOM 712 C C . LEU A 1 86 ? -11.073 -7.335 21.621 1.00 91.81 86 LEU A C 1
ATOM 714 O O . LEU A 1 86 ? -10.087 -8.059 21.460 1.00 91.81 86 LEU A O 1
ATOM 718 N N . GLY A 1 87 ? -11.607 -7.115 22.826 1.00 89.31 87 GLY A N 1
ATOM 719 C CA . GLY A 1 87 ? -11.012 -7.547 24.095 1.00 89.31 87 GLY A CA 1
ATOM 720 C C . GLY A 1 87 ? -9.742 -6.771 24.463 1.00 89.31 87 GLY A C 1
ATOM 721 O O . GLY A 1 87 ? -8.811 -7.344 25.022 1.00 89.31 87 GLY A O 1
ATOM 722 N N . LEU A 1 88 ? -9.667 -5.493 24.088 1.00 91.25 88 LEU A N 1
ATOM 723 C CA . LEU A 1 88 ? -8.507 -4.625 24.293 1.00 91.25 88 LEU A CA 1
ATOM 724 C C . LEU A 1 88 ? -8.714 -3.677 25.484 1.00 91.25 88 LEU A C 1
ATOM 726 O O . LEU A 1 88 ? -9.829 -3.202 25.703 1.00 91.25 88 LEU A O 1
ATOM 730 N N . PRO A 1 89 ? -7.641 -3.306 26.206 1.00 86.75 89 PRO A N 1
ATOM 731 C CA . PRO A 1 89 ? -7.720 -2.322 27.281 1.00 86.75 89 PRO A CA 1
ATOM 732 C C . PRO A 1 89 ? -8.073 -0.921 26.751 1.00 86.75 89 PRO A C 1
ATOM 734 O O . PRO A 1 89 ? -7.504 -0.432 25.764 1.00 86.75 89 PRO A O 1
ATOM 737 N N . ASN A 1 90 ? -8.989 -0.235 27.441 1.00 79.06 90 ASN A N 1
ATOM 738 C CA . ASN A 1 90 ? -9.457 1.095 27.036 1.00 79.06 90 ASN A CA 1
ATOM 739 C C . ASN A 1 90 ? -8.400 2.191 27.224 1.00 79.06 90 ASN A C 1
ATOM 741 O O . ASN A 1 90 ? -8.245 3.031 26.334 1.00 79.06 90 ASN A O 1
ATOM 745 N N . GLU A 1 91 ? -7.608 2.125 28.293 1.00 75.88 91 GLU A N 1
ATOM 746 C CA . GLU A 1 91 ? -6.710 3.214 28.708 1.00 75.88 91 GLU A CA 1
ATOM 747 C C . GLU A 1 91 ? -5.266 3.081 28.191 1.00 75.88 91 GLU A C 1
ATOM 749 O O . GLU A 1 91 ? -4.549 4.076 28.099 1.00 75.88 91 GLU A O 1
ATOM 754 N N . ASN A 1 92 ? -4.841 1.885 27.768 1.00 79.56 92 ASN A N 1
ATOM 755 C CA . ASN A 1 92 ? -3.461 1.664 27.330 1.00 79.56 92 ASN A CA 1
ATOM 756 C C . ASN A 1 92 ? -3.223 2.093 25.875 1.00 79.56 92 ASN A C 1
ATOM 758 O O . ASN A 1 92 ? -4.039 1.840 24.977 1.00 79.56 92 ASN A O 1
ATOM 762 N N . ILE A 1 93 ? -2.053 2.699 25.639 1.00 86.19 93 ILE A N 1
ATOM 763 C CA . ILE A 1 93 ? -1.502 2.889 24.294 1.00 86.19 93 ILE A CA 1
ATOM 764 C C . ILE A 1 93 ? -1.070 1.516 23.789 1.00 86.19 93 ILE A C 1
ATOM 766 O O . ILE A 1 93 ? -0.152 0.908 24.330 1.00 86.19 93 ILE A O 1
ATOM 770 N N . LEU A 1 94 ? -1.721 1.052 22.730 1.00 88.50 94 LEU A N 1
ATOM 771 C CA . LEU A 1 94 ? -1.414 -0.223 22.106 1.00 88.50 94 LEU A CA 1
ATOM 772 C C . LEU A 1 94 ? -0.097 -0.129 21.346 1.00 88.50 94 LEU A C 1
ATOM 774 O O . LEU A 1 94 ? 0.141 0.819 20.578 1.00 88.50 94 LEU A O 1
ATOM 778 N N . SER A 1 95 ? 0.723 -1.157 21.515 1.00 90.56 95 SER A N 1
ATOM 779 C CA . SER A 1 95 ? 1.905 -1.378 20.697 1.00 90.56 95 SER A CA 1
ATOM 780 C C . SER A 1 95 ? 1.521 -1.622 19.235 1.00 90.56 95 SER A C 1
ATOM 782 O O . SER A 1 95 ? 0.362 -1.855 18.864 1.00 90.56 95 SER A O 1
ATOM 784 N N . ARG A 1 96 ? 2.535 -1.570 18.372 1.00 88.00 96 ARG A N 1
ATOM 785 C CA . ARG A 1 96 ? 2.402 -1.867 16.947 1.00 88.00 96 ARG A CA 1
ATOM 786 C C . ARG A 1 96 ? 1.794 -3.250 16.700 1.00 88.00 96 ARG A C 1
ATOM 788 O O . ARG A 1 96 ? 0.911 -3.386 15.855 1.00 88.00 96 ARG A O 1
ATOM 795 N N . GLU A 1 97 ? 2.297 -4.247 17.417 1.00 89.75 97 GLU A N 1
ATOM 796 C CA . GLU A 1 97 ? 1.948 -5.652 17.227 1.00 89.75 97 GLU A CA 1
ATOM 797 C C . GLU A 1 97 ? 0.528 -5.935 17.726 1.00 89.75 97 GLU A C 1
ATOM 799 O O . GLU A 1 97 ? -0.284 -6.503 16.997 1.00 89.75 97 GLU A O 1
ATOM 804 N N . GLU A 1 98 ? 0.172 -5.419 18.905 1.00 91.69 98 GLU A N 1
ATOM 805 C CA . GLU A 1 98 ? -1.197 -5.499 19.432 1.00 91.69 98 GLU A CA 1
ATOM 806 C C . GLU A 1 98 ? -2.198 -4.827 18.491 1.00 91.69 98 GLU A C 1
ATOM 808 O O . GLU A 1 98 ? -3.241 -5.395 18.176 1.00 91.69 98 GLU A O 1
ATOM 813 N N . SER A 1 99 ? -1.857 -3.642 17.973 1.00 91.88 99 SER A N 1
ATOM 814 C CA . SER A 1 99 ? -2.706 -2.926 17.017 1.00 91.88 99 SER A CA 1
ATOM 815 C C . SER A 1 99 ? -2.876 -3.689 15.702 1.00 91.88 99 SER A C 1
ATOM 817 O O . SER A 1 99 ? -3.898 -3.549 15.027 1.00 91.88 99 SER A O 1
ATOM 819 N N . TYR A 1 100 ? -1.874 -4.464 15.286 1.00 91.62 100 TYR A N 1
ATOM 820 C CA . TYR A 1 100 ? -1.965 -5.287 14.086 1.00 91.62 100 TYR A CA 1
ATOM 821 C C . TYR A 1 100 ? -2.848 -6.515 14.303 1.00 91.62 100 TYR A C 1
ATOM 823 O O . TYR A 1 100 ? -3.765 -6.736 13.513 1.00 91.62 100 TYR A O 1
ATOM 831 N N . ARG A 1 101 ? -2.653 -7.242 15.408 1.00 93.38 101 ARG A N 1
ATOM 832 C CA . ARG A 1 101 ? -3.500 -8.388 15.779 1.00 93.38 101 ARG A CA 1
ATOM 833 C C . ARG A 1 101 ? -4.957 -7.978 15.976 1.00 93.38 101 ARG A C 1
ATOM 835 O O . ARG A 1 101 ? -5.861 -8.645 15.484 1.00 93.38 101 ARG A O 1
ATOM 842 N N . ALA A 1 102 ? -5.185 -6.827 16.607 1.00 93.69 102 ALA A N 1
ATOM 843 C CA . ALA A 1 102 ? -6.508 -6.226 16.738 1.00 93.69 102 ALA A CA 1
ATOM 844 C C . ALA A 1 102 ? -7.176 -5.980 15.377 1.00 93.69 102 ALA A C 1
ATOM 846 O O . ALA A 1 102 ? -8.369 -6.220 15.216 1.00 93.69 102 ALA A O 1
ATOM 847 N N . PHE A 1 103 ? -6.409 -5.513 14.388 1.00 94.81 103 PHE A N 1
ATOM 848 C CA . PHE A 1 103 ? -6.920 -5.309 13.037 1.00 94.81 103 PHE A CA 1
ATOM 849 C C . PHE A 1 103 ? -7.222 -6.626 12.316 1.00 94.81 103 PHE A C 1
ATOM 851 O O . PHE A 1 103 ? -8.249 -6.709 11.651 1.00 94.81 103 PHE A O 1
ATOM 858 N N . GLN A 1 104 ? -6.374 -7.649 12.464 1.00 94.25 104 GLN A N 1
ATOM 859 C CA . GLN A 1 104 ? -6.629 -8.983 11.905 1.00 94.25 104 GLN A CA 1
ATOM 860 C C . GLN A 1 104 ? -7.930 -9.569 12.465 1.00 94.25 104 GLN A C 1
ATOM 862 O O . GLN A 1 104 ? -8.825 -9.901 11.693 1.00 94.25 104 GLN A O 1
ATOM 867 N N . LYS A 1 105 ? -8.089 -9.542 13.794 1.00 94.50 105 LYS A N 1
ATOM 868 C CA . LYS A 1 105 ? -9.315 -9.969 14.481 1.00 94.50 105 LYS A CA 1
ATOM 869 C C . LYS A 1 105 ? -10.545 -9.190 14.002 1.00 94.50 105 LYS A C 1
ATOM 871 O O . LYS A 1 105 ? -11.564 -9.785 13.672 1.00 94.50 105 LYS A O 1
ATOM 876 N N . ALA A 1 106 ? -10.449 -7.863 13.889 1.00 92.44 106 ALA A N 1
ATOM 877 C CA . ALA A 1 106 ? -11.546 -7.047 13.362 1.00 92.44 106 ALA A CA 1
ATOM 878 C C . ALA A 1 106 ? -11.895 -7.397 11.905 1.00 92.44 106 ALA A C 1
ATOM 880 O O . ALA A 1 106 ? -13.057 -7.358 11.516 1.00 92.44 106 ALA A O 1
ATOM 881 N N . ASN A 1 107 ? -10.892 -7.730 11.092 1.00 91.94 107 ASN A N 1
ATOM 882 C CA . ASN A 1 107 ? -11.076 -8.088 9.691 1.00 91.94 107 ASN A CA 1
ATOM 883 C C . ASN A 1 107 ? -11.705 -9.480 9.506 1.00 91.94 107 ASN A C 1
ATOM 885 O O . ASN A 1 107 ? -12.343 -9.700 8.481 1.00 91.94 107 ASN A O 1
ATOM 889 N N . GLU A 1 108 ? -11.545 -10.386 10.472 1.00 91.00 108 GLU A N 1
ATOM 890 C CA . GLU A 1 108 ? -12.238 -11.684 10.533 1.00 91.00 108 GLU A CA 1
ATOM 891 C C . GLU A 1 108 ? -13.687 -11.538 11.018 1.00 91.00 108 GLU A C 1
ATOM 893 O O . GLU A 1 108 ? -14.576 -12.228 10.533 1.00 91.00 108 GLU A O 1
ATOM 898 N N . MET A 1 109 ? -13.935 -10.607 11.943 1.00 89.44 109 MET A N 1
ATOM 899 C CA . MET A 1 109 ? -15.259 -10.340 12.524 1.00 89.44 109 MET A CA 1
ATOM 900 C C . MET A 1 109 ? -16.141 -9.413 11.681 1.00 8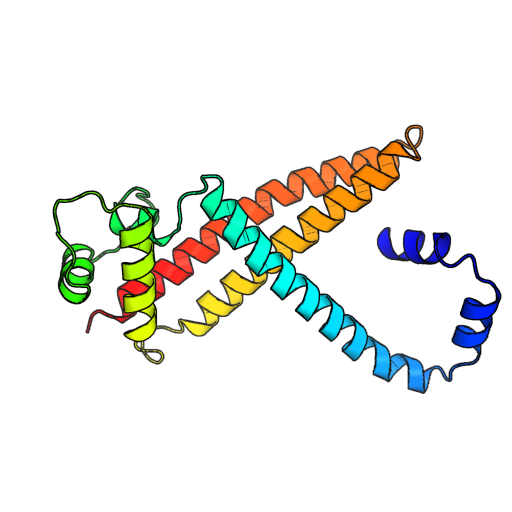9.44 109 MET A C 1
ATOM 902 O O . MET A 1 109 ? -17.292 -9.171 12.047 1.00 89.44 109 MET A O 1
ATOM 906 N N . LYS A 1 110 ? -15.599 -8.823 10.611 1.00 86.88 110 LYS A N 1
ATOM 907 C CA . LYS A 1 110 ? -16.298 -7.796 9.836 1.00 86.88 110 LYS A CA 1
ATOM 908 C C . LYS A 1 110 ? -17.567 -8.356 9.198 1.00 86.88 110 LYS A C 1
ATOM 910 O O . LYS A 1 110 ? -17.551 -9.408 8.564 1.00 86.88 110 LYS A O 1
ATOM 915 N N . ASP A 1 111 ? -18.637 -7.585 9.298 1.00 81.50 111 ASP A N 1
ATOM 916 C CA . ASP A 1 111 ? -19.852 -7.822 8.535 1.00 81.50 111 ASP A CA 1
ATOM 917 C C . ASP A 1 111 ? -19.682 -7.201 7.139 1.00 81.50 111 ASP A C 1
ATOM 919 O O . ASP A 1 111 ? -19.553 -5.980 6.996 1.00 81.50 111 ASP A O 1
ATOM 923 N N . ILE A 1 112 ? -19.590 -8.053 6.114 1.00 69.12 112 ILE A N 1
ATOM 924 C CA . ILE A 1 112 ? -19.290 -7.638 4.735 1.00 69.12 112 ILE A CA 1
ATOM 925 C C . ILE A 1 112 ? -20.458 -6.837 4.137 1.00 69.12 112 ILE A C 1
ATOM 927 O O . ILE A 1 112 ? -20.213 -5.911 3.356 1.00 69.12 112 ILE A O 1
ATOM 931 N N . ASP A 1 113 ? -21.690 -7.116 4.565 1.00 67.38 113 ASP A N 1
ATOM 932 C CA . ASP A 1 113 ? -22.908 -6.548 3.977 1.00 67.38 113 ASP A CA 1
ATOM 933 C C . ASP A 1 113 ? -23.238 -5.156 4.533 1.00 67.38 113 ASP A C 1
ATOM 935 O O . ASP A 1 113 ? -23.933 -4.363 3.896 1.00 67.38 113 ASP A O 1
ATOM 939 N N . LYS A 1 114 ? -22.699 -4.807 5.706 1.00 61.44 114 LYS A N 1
ATOM 940 C CA . LYS A 1 114 ? -23.093 -3.594 6.436 1.00 61.44 114 LYS A CA 1
ATOM 941 C C . LYS A 1 114 ? -22.515 -2.281 5.894 1.00 61.44 114 LYS A C 1
ATOM 943 O O . LYS A 1 114 ? -23.003 -1.222 6.284 1.00 61.44 114 LYS A O 1
ATOM 948 N N . ASP A 1 115 ? -21.455 -2.297 5.071 1.00 63.03 115 ASP A N 1
ATOM 949 C CA . ASP A 1 115 ? -20.619 -1.086 4.938 1.00 63.03 115 ASP A CA 1
ATOM 950 C C . ASP A 1 115 ? -19.809 -0.887 3.632 1.00 63.03 115 ASP A C 1
ATOM 952 O O . ASP A 1 115 ? -18.895 -0.051 3.613 1.00 63.03 115 ASP A O 1
ATOM 956 N N . ASN A 1 116 ? -20.104 -1.610 2.539 1.00 77.88 116 ASN A N 1
ATOM 957 C CA . ASN A 1 116 ? -19.339 -1.561 1.269 1.00 77.88 116 ASN A CA 1
ATOM 958 C C . ASN A 1 116 ? -17.812 -1.653 1.478 1.00 77.88 116 ASN A C 1
ATOM 960 O O . ASN A 1 116 ? -17.015 -1.000 0.798 1.00 77.88 116 ASN A O 1
ATOM 964 N N . ILE A 1 117 ? -17.372 -2.464 2.447 1.00 87.00 117 ILE A N 1
ATOM 965 C CA . ILE A 1 117 ? -15.962 -2.565 2.861 1.00 87.00 117 ILE A CA 1
ATOM 966 C C . ILE A 1 117 ? -15.066 -2.955 1.678 1.00 87.00 117 ILE A C 1
ATOM 968 O O . ILE A 1 117 ? -13.932 -2.480 1.574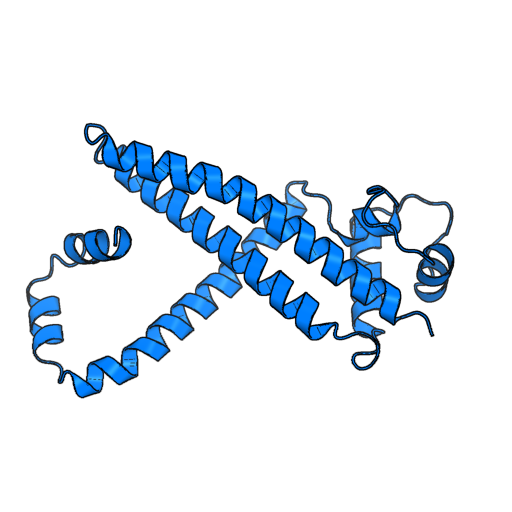 1.00 87.00 117 ILE A O 1
ATOM 972 N N . THR A 1 118 ? -15.594 -3.767 0.762 1.00 88.69 118 THR A N 1
ATOM 973 C CA . THR A 1 118 ? -14.922 -4.203 -0.466 1.00 88.69 118 THR A CA 1
ATOM 974 C C . THR A 1 118 ? -14.485 -3.028 -1.340 1.00 88.69 118 THR A C 1
ATOM 976 O O . THR A 1 118 ? -13.363 -3.032 -1.837 1.00 88.69 118 THR A O 1
ATOM 979 N N . GLU A 1 119 ? -15.293 -1.976 -1.474 1.00 90.75 119 GLU A N 1
ATOM 980 C CA . GLU A 1 119 ? -14.928 -0.799 -2.275 1.00 90.75 119 GLU A CA 1
ATOM 981 C C . GLU A 1 119 ? -13.729 -0.055 -1.665 1.00 90.75 119 GLU A C 1
ATOM 983 O O . GLU A 1 119 ? -12.796 0.360 -2.365 1.00 90.75 119 GLU A O 1
ATOM 988 N N . PHE A 1 120 ? -13.715 0.074 -0.335 1.00 91.50 120 PHE A N 1
ATOM 989 C CA . PHE A 1 120 ? -12.596 0.677 0.387 1.00 91.50 120 PHE A CA 1
ATOM 990 C C . PHE A 1 120 ? -11.339 -0.184 0.304 1.00 91.50 120 PHE A C 1
ATOM 992 O O . PHE A 1 120 ? -10.247 0.369 0.155 1.00 91.50 120 PHE A O 1
ATOM 999 N N . TYR A 1 121 ? -11.492 -1.507 0.366 1.00 92.56 121 TYR A N 1
ATOM 1000 C CA . TYR A 1 121 ? -10.402 -2.458 0.181 1.00 92.56 121 TYR A CA 1
ATOM 1001 C C . TYR A 1 121 ? -9.789 -2.326 -1.217 1.00 92.56 121 TYR A C 1
ATOM 1003 O O . TYR A 1 121 ? -8.596 -2.048 -1.330 1.00 92.56 121 TYR A O 1
ATOM 1011 N N . VAL A 1 122 ? -10.606 -2.404 -2.272 1.00 93.12 122 VAL A N 1
ATOM 1012 C CA . VAL A 1 122 ? -10.158 -2.255 -3.667 1.00 93.12 122 VAL A CA 1
ATOM 1013 C C . VAL A 1 122 ? -9.499 -0.891 -3.884 1.00 93.12 122 VAL A C 1
ATOM 1015 O O . VAL A 1 122 ? -8.404 -0.813 -4.438 1.00 93.12 122 VAL A O 1
ATOM 1018 N N . SER A 1 123 ? -10.100 0.189 -3.372 1.00 94.12 123 SER A N 1
ATOM 1019 C CA . SER A 1 123 ? -9.514 1.537 -3.420 1.00 94.12 123 SER A CA 1
ATOM 1020 C C . SER A 1 123 ? -8.139 1.624 -2.753 1.00 94.12 123 SER A C 1
ATOM 1022 O O . SER A 1 123 ? -7.278 2.389 -3.194 1.00 94.12 123 SER A O 1
ATOM 1024 N N . TYR A 1 124 ? -7.947 0.909 -1.646 1.00 95.19 124 TYR A N 1
ATOM 1025 C CA . TYR A 1 124 ? -6.685 0.874 -0.918 1.00 95.19 124 TYR A CA 1
ATOM 1026 C C . TYR A 1 124 ? -5.618 0.080 -1.680 1.00 95.19 124 TYR A C 1
ATOM 1028 O O . TYR A 1 124 ? -4.520 0.611 -1.867 1.00 95.19 124 TYR A O 1
ATOM 1036 N N . ILE A 1 125 ? -5.951 -1.116 -2.178 1.00 94.50 125 ILE A N 1
ATOM 1037 C CA . ILE A 1 125 ? -5.047 -1.937 -2.999 1.00 94.50 125 ILE A CA 1
ATOM 1038 C C . ILE A 1 125 ? -4.623 -1.166 -4.250 1.00 94.50 125 ILE A C 1
ATOM 1040 O O . ILE A 1 125 ? -3.433 -1.062 -4.542 1.00 94.50 125 ILE A O 1
ATOM 1044 N N . PHE A 1 126 ? -5.570 -0.517 -4.928 1.00 94.69 126 PHE A N 1
ATOM 1045 C CA . PHE A 1 126 ? -5.270 0.314 -6.090 1.00 94.69 126 PHE A CA 1
ATOM 1046 C C . PHE A 1 126 ? -4.296 1.453 -5.753 1.00 94.69 126 PHE A C 1
ATOM 1048 O O . PHE A 1 126 ? -3.297 1.642 -6.443 1.00 94.69 126 PHE A O 1
ATOM 1055 N N . ALA A 1 127 ? -4.539 2.188 -4.661 1.00 96.06 127 ALA A N 1
ATOM 1056 C CA . ALA A 1 127 ? -3.663 3.286 -4.248 1.00 96.06 127 ALA A CA 1
ATOM 1057 C C . ALA A 1 127 ? -2.246 2.808 -3.885 1.00 96.06 127 ALA A 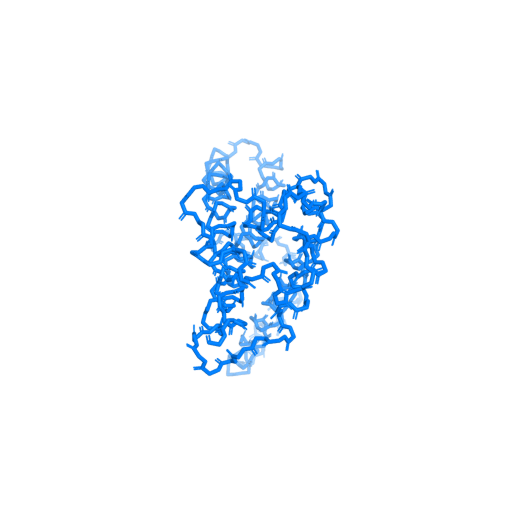C 1
ATOM 1059 O O . ALA A 1 127 ? -1.271 3.487 -4.210 1.00 96.06 127 ALA A O 1
ATOM 1060 N N . ARG A 1 128 ? -2.130 1.644 -3.236 1.00 95.75 128 ARG A N 1
ATOM 1061 C CA . ARG A 1 128 ? -0.846 1.004 -2.926 1.00 95.75 128 ARG A CA 1
ATOM 1062 C C . ARG A 1 128 ? -0.092 0.633 -4.203 1.00 95.75 128 ARG A C 1
ATOM 1064 O O . ARG A 1 128 ? 1.069 1.003 -4.356 1.00 95.75 128 ARG A O 1
ATOM 1071 N N . ASN A 1 129 ? -0.772 -0.039 -5.126 1.00 95.12 129 ASN A N 1
ATOM 1072 C CA . ASN A 1 129 ? -0.178 -0.515 -6.370 1.00 95.12 129 ASN A CA 1
ATOM 1073 C C . ASN A 1 129 ? 0.278 0.644 -7.256 1.00 95.12 129 ASN A C 1
ATOM 1075 O O . ASN A 1 129 ? 1.335 0.569 -7.877 1.00 95.12 129 ASN A O 1
ATOM 1079 N N . PHE A 1 130 ? -0.478 1.743 -7.268 1.00 94.19 130 PHE A N 1
ATOM 1080 C CA . PHE A 1 130 ? -0.108 2.949 -8.001 1.00 94.19 130 PHE A CA 1
ATOM 1081 C C . PHE A 1 130 ? 1.107 3.656 -7.390 1.00 94.19 130 PHE A C 1
ATOM 1083 O O . PHE A 1 130 ? 1.990 4.116 -8.112 1.00 94.19 130 PHE A O 1
ATOM 1090 N N . MET A 1 131 ? 1.187 3.698 -6.056 1.00 95.50 131 MET A N 1
ATOM 1091 C CA . MET A 1 131 ? 2.347 4.236 -5.349 1.00 95.50 131 MET A CA 1
ATOM 1092 C C . MET A 1 131 ? 3.621 3.466 -5.713 1.00 95.50 131 MET A C 1
ATOM 1094 O O . MET A 1 131 ? 4.613 4.089 -6.086 1.00 95.50 131 MET A O 1
ATOM 1098 N N . VAL A 1 132 ? 3.603 2.133 -5.630 1.00 94.56 132 VAL A N 1
ATOM 1099 C CA . VAL A 1 132 ? 4.792 1.312 -5.919 1.00 94.56 132 VAL A CA 1
ATOM 1100 C C . VAL A 1 132 ? 5.157 1.339 -7.395 1.00 94.56 132 VAL A C 1
ATOM 1102 O O . VAL A 1 132 ? 6.331 1.525 -7.707 1.00 94.56 132 VAL A O 1
ATOM 1105 N N . ALA A 1 133 ? 4.177 1.286 -8.299 1.00 94.25 133 ALA A N 1
ATOM 1106 C CA . ALA A 1 133 ? 4.431 1.474 -9.724 1.00 94.25 133 ALA A CA 1
ATOM 1107 C C . ALA A 1 133 ? 5.149 2.809 -9.995 1.00 94.25 133 ALA A C 1
ATOM 1109 O O . ALA A 1 133 ? 6.136 2.844 -10.728 1.00 94.25 133 ALA A O 1
ATOM 1110 N N . ASN A 1 134 ? 4.724 3.902 -9.350 1.00 94.31 134 ASN A N 1
ATOM 1111 C CA . ASN A 1 134 ? 5.402 5.190 -9.486 1.00 94.31 134 ASN A CA 1
ATOM 1112 C C . ASN A 1 134 ? 6.813 5.188 -8.878 1.00 94.31 134 ASN A C 1
ATOM 1114 O O . ASN A 1 134 ? 7.720 5.769 -9.466 1.00 94.31 134 ASN A O 1
ATOM 1118 N N . PHE A 1 135 ? 7.036 4.514 -7.746 1.00 93.62 135 PHE A N 1
ATOM 1119 C CA . PHE A 1 135 ? 8.389 4.340 -7.202 1.00 93.62 135 PHE A CA 1
ATOM 1120 C C . PHE A 1 135 ? 9.309 3.590 -8.171 1.00 93.62 135 PHE A C 1
ATOM 1122 O O . PHE A 1 135 ? 10.444 4.019 -8.374 1.00 93.62 135 PHE A O 1
ATOM 1129 N N . LEU A 1 136 ? 8.821 2.525 -8.814 1.00 92.88 136 LEU A N 1
ATOM 1130 C CA . LEU A 1 136 ? 9.579 1.803 -9.840 1.00 92.88 136 LEU A CA 1
ATOM 1131 C C . LEU A 1 136 ? 9.904 2.708 -11.036 1.00 92.88 136 LEU A C 1
ATOM 1133 O O . LEU A 1 136 ? 11.029 2.679 -11.533 1.00 92.88 136 LEU A O 1
ATOM 1137 N N . LEU A 1 137 ? 8.966 3.567 -11.453 1.00 92.50 137 LEU A N 1
ATOM 1138 C CA . LEU A 1 137 ? 9.213 4.568 -12.496 1.00 92.50 137 LEU A CA 1
ATOM 1139 C C . LEU A 1 137 ? 10.265 5.600 -12.083 1.00 92.50 137 LEU A C 1
ATOM 1141 O O . LEU A 1 137 ? 11.096 5.966 -12.913 1.00 92.50 137 LEU A O 1
ATOM 1145 N N . VAL A 1 138 ? 10.264 6.058 -10.828 1.00 94.06 138 VAL A N 1
ATOM 1146 C CA . VAL A 1 138 ? 11.299 6.966 -10.305 1.00 94.06 138 VAL A CA 1
ATOM 1147 C C . VAL A 1 138 ? 12.667 6.292 -10.338 1.00 94.06 138 VAL A C 1
ATOM 1149 O O . VAL A 1 138 ? 13.614 6.893 -10.836 1.00 94.06 138 VAL A O 1
ATOM 1152 N N . ILE A 1 139 ? 12.768 5.040 -9.880 1.00 92.88 139 ILE A N 1
ATOM 1153 C CA . ILE A 1 139 ? 14.023 4.274 -9.906 1.00 92.88 139 ILE A CA 1
ATOM 1154 C C . ILE A 1 139 ? 14.510 4.095 -11.348 1.00 92.88 139 ILE A C 1
ATOM 1156 O O . ILE A 1 139 ? 15.662 4.403 -11.645 1.00 92.88 139 ILE A O 1
ATOM 1160 N N . GLY A 1 140 ? 13.635 3.670 -12.263 1.00 90.69 140 GLY A N 1
ATOM 1161 C CA . GLY A 1 140 ? 13.979 3.525 -13.678 1.00 90.69 140 GLY A CA 1
ATOM 1162 C C . GLY A 1 140 ? 14.415 4.849 -14.312 1.00 90.69 140 GLY A C 1
ATOM 1163 O O . GLY A 1 140 ? 15.438 4.905 -14.991 1.00 90.69 140 GLY A O 1
ATOM 1164 N N . SER A 1 141 ? 13.692 5.936 -14.030 1.00 88.69 141 SER A N 1
ATOM 1165 C CA . SER A 1 141 ? 14.038 7.280 -14.514 1.00 88.69 141 SER A CA 1
ATOM 1166 C C . SER A 1 141 ? 15.377 7.757 -13.953 1.00 88.69 141 SER A C 1
ATOM 1168 O O . SER A 1 141 ? 16.147 8.380 -14.675 1.00 88.69 141 SER A O 1
ATOM 1170 N N . PHE A 1 142 ? 15.677 7.442 -12.692 1.00 91.75 142 PHE A N 1
ATOM 1171 C CA . PHE A 1 142 ? 16.947 7.777 -12.055 1.00 91.75 142 PHE A CA 1
ATOM 1172 C C . PHE A 1 142 ? 18.113 7.035 -12.708 1.00 91.75 142 PHE A C 1
ATOM 1174 O O . PHE A 1 142 ? 19.100 7.667 -13.074 1.00 91.75 142 PHE A O 1
ATOM 1181 N N . ILE A 1 143 ? 17.976 5.724 -12.930 1.00 91.25 143 ILE A N 1
ATOM 1182 C CA . ILE A 1 143 ? 18.987 4.921 -13.633 1.00 91.25 143 ILE A CA 1
ATOM 1183 C C . ILE A 1 143 ? 19.268 5.537 -15.009 1.00 91.25 143 ILE A C 1
ATOM 1185 O O . ILE A 1 143 ? 20.419 5.801 -15.350 1.00 91.25 143 ILE A O 1
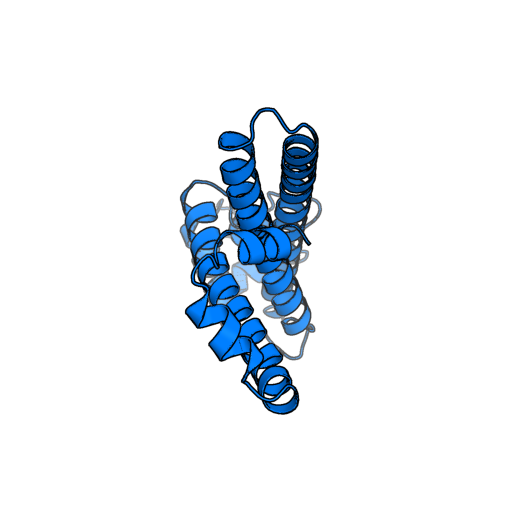ATOM 1189 N N . VAL A 1 144 ? 18.220 5.843 -15.777 1.00 88.19 144 VAL A N 1
ATOM 1190 C CA . VAL A 1 144 ? 18.362 6.452 -17.107 1.00 88.19 144 VAL A CA 1
ATOM 1191 C C . VAL A 1 144 ? 19.007 7.843 -17.038 1.00 88.19 144 VAL A C 1
ATOM 1193 O O . VAL A 1 144 ? 19.838 8.155 -17.892 1.00 88.19 144 VAL A O 1
ATOM 1196 N N . ALA A 1 145 ? 18.668 8.657 -16.032 1.00 88.44 145 ALA A N 1
ATOM 1197 C CA . ALA A 1 145 ? 19.256 9.982 -15.819 1.00 88.44 145 ALA A CA 1
ATOM 1198 C C . ALA A 1 145 ? 20.764 9.912 -15.548 1.00 88.44 145 ALA A C 1
ATOM 1200 O O . ALA A 1 145 ? 21.513 10.712 -16.101 1.00 88.44 145 ALA A O 1
ATOM 1201 N N . VAL A 1 146 ? 21.211 8.929 -14.759 1.00 88.94 146 VAL A N 1
ATOM 1202 C CA . VAL A 1 146 ? 22.635 8.720 -14.438 1.00 88.94 146 V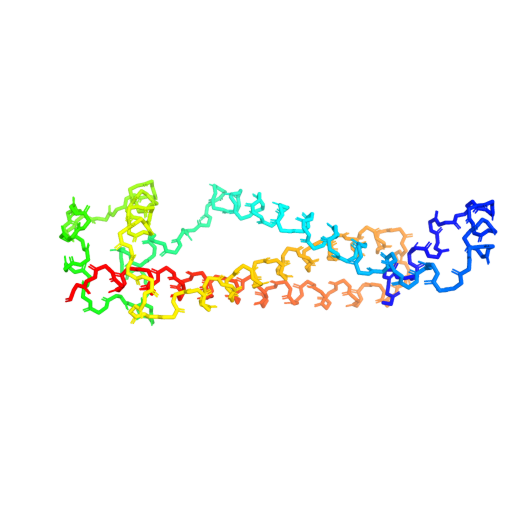AL A CA 1
ATOM 1203 C C . VAL A 1 146 ? 23.453 8.367 -15.684 1.00 88.94 146 VAL A C 1
ATOM 1205 O O . VAL A 1 146 ? 24.576 8.841 -15.827 1.00 88.94 146 VAL A O 1
ATOM 1208 N N . PHE A 1 147 ? 22.898 7.578 -16.608 1.00 89.69 147 PHE A N 1
ATOM 1209 C CA . PHE A 1 147 ? 23.581 7.238 -17.864 1.00 89.69 147 PHE A CA 1
ATOM 1210 C C . PHE A 1 147 ? 23.475 8.326 -18.943 1.00 89.69 147 PHE A C 1
ATOM 1212 O O . PHE A 1 147 ? 24.239 8.306 -19.903 1.00 89.69 147 PHE A O 1
ATOM 1219 N N . ASN A 1 148 ? 22.551 9.281 -18.801 1.00 87.31 148 ASN A N 1
ATOM 1220 C CA . ASN A 1 148 ? 22.286 10.337 -19.782 1.00 87.31 148 ASN A CA 1
ATOM 1221 C C . ASN A 1 148 ? 22.308 11.727 -19.132 1.00 87.31 148 ASN A C 1
ATOM 1223 O O . ASN A 1 148 ? 21.421 12.553 -19.367 1.00 87.31 148 ASN A O 1
ATOM 1227 N N . THR A 1 149 ? 23.334 11.989 -18.321 1.00 81.88 149 THR A N 1
ATOM 1228 C CA . THR A 1 149 ? 23.446 13.172 -17.451 1.00 81.88 149 THR A CA 1
ATOM 1229 C C . THR A 1 149 ? 23.248 14.496 -18.190 1.00 81.88 149 THR A C 1
ATOM 1231 O O . THR A 1 149 ? 22.645 15.416 -17.641 1.00 81.88 149 THR A O 1
ATOM 1234 N N . SER A 1 150 ? 23.694 14.593 -19.444 1.00 83.25 150 SER A N 1
ATOM 1235 C CA . SER A 1 150 ? 23.613 15.819 -20.251 1.00 83.25 150 SER A CA 1
ATOM 1236 C C . SER A 1 150 ? 22.200 16.155 -20.747 1.00 83.25 150 SER A C 1
ATOM 1238 O O . SER A 1 150 ? 21.970 17.263 -21.230 1.00 83.25 150 SER A O 1
ATOM 1240 N N . ASN A 1 151 ? 21.239 15.230 -20.657 1.00 85.62 151 ASN A N 1
ATOM 1241 C CA . ASN A 1 151 ? 19.887 15.444 -21.164 1.00 85.62 151 ASN A CA 1
ATOM 1242 C C . ASN A 1 151 ? 18.956 15.997 -20.073 1.00 85.62 151 ASN A C 1
ATOM 1244 O O . ASN A 1 151 ? 18.398 15.261 -19.256 1.00 85.62 151 ASN A O 1
ATOM 1248 N N . CYS A 1 152 ? 18.734 17.312 -20.110 1.00 86.44 152 CYS A N 1
ATOM 1249 C CA . CYS A 1 152 ? 17.875 18.038 -19.170 1.00 86.44 152 CYS A CA 1
ATOM 1250 C C . CYS A 1 152 ? 16.438 17.477 -19.086 1.00 86.44 152 CYS A C 1
ATOM 1252 O O . CYS A 1 152 ? 15.842 17.452 -18.007 1.00 86.44 152 CYS A O 1
ATOM 1254 N N . HIS A 1 153 ? 15.883 16.948 -20.183 1.00 86.75 153 HIS A N 1
ATOM 1255 C CA . HIS A 1 153 ? 14.515 16.417 -20.188 1.00 86.75 153 HIS A CA 1
ATOM 1256 C C . HIS A 1 153 ? 14.341 15.219 -19.246 1.00 86.75 153 HIS A C 1
ATOM 1258 O O . HIS A 1 153 ? 13.298 15.087 -18.605 1.00 86.75 153 HIS A O 1
ATOM 1264 N N . ILE A 1 154 ? 15.362 14.368 -19.120 1.00 85.31 154 ILE A N 1
ATOM 1265 C CA . ILE A 1 154 ? 15.305 13.166 -18.277 1.00 85.31 154 ILE A CA 1
ATOM 1266 C C . ILE A 1 154 ? 15.295 13.556 -16.793 1.00 85.31 154 ILE A C 1
ATOM 1268 O O . ILE A 1 154 ? 14.547 12.978 -16.004 1.00 85.31 154 ILE A O 1
ATOM 1272 N N . TRP A 1 155 ? 16.037 14.603 -16.425 1.00 86.75 155 TRP A N 1
ATOM 1273 C CA . TRP A 1 155 ? 16.016 15.166 -15.075 1.00 86.75 155 TRP A CA 1
ATOM 1274 C C . TRP A 1 155 ? 14.658 15.771 -14.715 1.00 86.75 155 TRP A C 1
ATOM 1276 O O . TRP A 1 155 ? 14.150 15.527 -13.620 1.00 86.75 155 TRP A O 1
ATOM 1286 N N . ILE A 1 156 ? 14.027 16.499 -15.642 1.00 90.38 156 ILE A N 1
ATOM 1287 C CA . ILE A 1 156 ? 12.673 17.041 -15.443 1.00 90.38 156 ILE A CA 1
ATOM 1288 C C . ILE A 1 156 ? 11.670 15.902 -15.214 1.00 90.38 156 ILE A C 1
ATOM 1290 O O . ILE A 1 156 ? 10.854 15.969 -14.291 1.00 90.38 156 ILE A O 1
ATOM 1294 N N . ILE A 1 157 ? 11.760 14.829 -16.006 1.00 89.50 157 ILE A N 1
ATOM 1295 C CA . ILE A 1 157 ? 10.921 13.636 -15.847 1.00 89.50 157 ILE A CA 1
ATOM 1296 C C . ILE A 1 157 ? 11.129 13.009 -14.461 1.00 89.50 157 ILE A C 1
ATOM 1298 O O . ILE A 1 157 ? 10.149 12.772 -13.750 1.00 89.50 157 ILE A O 1
ATOM 1302 N N . LEU A 1 158 ? 12.379 12.811 -14.033 1.00 91.88 158 LEU A N 1
ATOM 1303 C CA . LEU A 1 158 ? 12.703 12.272 -12.710 1.00 91.88 158 LEU A CA 1
ATOM 1304 C C . LEU A 1 158 ? 12.102 13.122 -11.581 1.00 91.88 158 LEU A C 1
ATOM 1306 O O . LEU A 1 158 ? 11.472 12.578 -10.668 1.00 91.88 158 LEU A O 1
ATOM 1310 N N . ILE A 1 159 ? 12.269 14.445 -11.645 1.00 93.25 159 ILE A N 1
ATOM 1311 C CA . ILE A 1 159 ? 11.725 15.373 -10.645 1.00 93.25 159 ILE A CA 1
ATOM 1312 C C . ILE A 1 159 ? 10.196 15.279 -10.618 1.00 93.25 159 ILE A C 1
ATOM 1314 O O . ILE A 1 159 ? 9.609 15.175 -9.540 1.00 93.25 159 ILE A O 1
ATOM 1318 N N . SER A 1 160 ? 9.546 15.241 -11.785 1.00 92.81 160 SER A N 1
ATOM 1319 C CA . SER A 1 160 ? 8.085 15.148 -11.876 1.00 92.81 160 SER A CA 1
ATOM 1320 C C . SER A 1 160 ? 7.539 13.870 -11.225 1.00 92.81 160 SER A C 1
ATOM 1322 O O . SER A 1 160 ? 6.643 13.944 -10.380 1.00 92.81 160 SER A O 1
ATOM 1324 N N . TYR A 1 161 ? 8.130 12.705 -11.516 1.00 92.88 161 TYR A N 1
ATOM 1325 C CA . TYR A 1 161 ? 7.721 11.442 -10.901 1.00 92.88 161 TYR A CA 1
ATOM 1326 C C . TYR A 1 161 ? 8.051 11.389 -9.409 1.00 92.88 161 TYR A C 1
ATOM 1328 O O . TYR A 1 161 ? 7.273 10.835 -8.632 1.00 92.88 161 TYR A O 1
ATOM 1336 N N . SER A 1 162 ? 9.154 12.013 -8.988 1.00 93.81 162 SER A N 1
ATOM 1337 C CA . SER A 1 162 ? 9.515 12.118 -7.571 1.00 93.81 162 SER A CA 1
ATOM 1338 C C . SER A 1 162 ? 8.487 12.939 -6.790 1.00 93.81 162 SER A C 1
ATOM 1340 O O . SER A 1 162 ? 8.063 12.527 -5.710 1.00 93.81 162 SER A O 1
ATOM 1342 N N . LEU A 1 163 ? 8.010 14.055 -7.353 1.00 94.19 163 LEU A N 1
ATOM 1343 C CA . LEU A 1 163 ? 6.923 14.847 -6.765 1.00 94.19 163 LEU A CA 1
ATOM 1344 C C . LEU A 1 163 ? 5.614 14.047 -6.684 1.00 94.19 163 LEU A C 1
ATOM 1346 O O . LEU A 1 163 ? 4.947 14.054 -5.645 1.00 94.19 163 LEU A O 1
ATOM 1350 N N . LEU A 1 164 ? 5.275 13.299 -7.739 1.00 94.25 164 LEU A N 1
ATOM 1351 C CA . LEU A 1 164 ? 4.104 12.415 -7.746 1.00 94.25 164 LEU A CA 1
ATOM 1352 C C . LEU A 1 164 ? 4.193 11.308 -6.683 1.00 94.25 164 LEU A C 1
ATOM 1354 O O . LEU A 1 164 ? 3.176 10.988 -6.063 1.00 94.25 164 LEU A O 1
ATOM 1358 N N . SER A 1 165 ? 5.388 10.778 -6.392 1.00 93.50 165 SER A N 1
ATOM 1359 C CA . SER A 1 165 ? 5.571 9.768 -5.338 1.00 93.50 165 SER A CA 1
ATOM 1360 C C . SER A 1 165 ? 5.08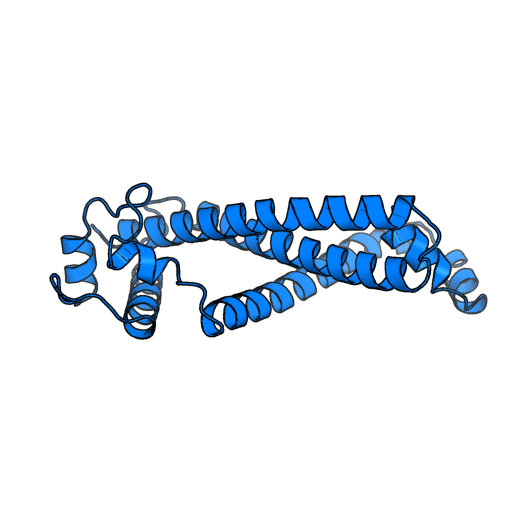1 10.269 -3.983 1.00 93.50 165 SER A C 1
ATOM 1362 O O . SER A 1 165 ? 4.384 9.535 -3.281 1.00 93.50 165 SER A O 1
ATOM 1364 N N . PHE A 1 166 ? 5.360 11.526 -3.619 1.00 92.62 166 PHE A N 1
ATOM 1365 C CA . PHE A 1 166 ? 4.866 12.091 -2.358 1.00 92.62 166 PHE A CA 1
ATOM 1366 C C . PHE A 1 166 ? 3.333 12.119 -2.303 1.00 92.62 166 PHE A C 1
ATOM 1368 O O . PHE A 1 166 ? 2.742 11.761 -1.277 1.00 92.62 166 PHE A O 1
ATOM 1375 N N . LEU A 1 167 ? 2.680 12.485 -3.411 1.00 94.62 167 LEU A N 1
ATOM 1376 C CA . LEU A 1 167 ? 1.219 12.493 -3.512 1.00 94.62 167 LEU A CA 1
ATOM 1377 C C . LEU A 1 167 ? 0.635 11.081 -3.402 1.00 94.62 167 LEU A C 1
ATOM 1379 O O . LEU A 1 167 ? -0.349 10.882 -2.683 1.00 94.62 167 LEU A O 1
ATOM 1383 N N . PHE A 1 168 ? 1.243 10.086 -4.050 1.00 94.56 168 PHE A N 1
ATOM 1384 C CA . PHE A 1 168 ? 0.758 8.707 -3.976 1.00 94.56 168 PHE A CA 1
ATOM 1385 C C . PHE A 1 168 ? 1.001 8.066 -2.617 1.00 94.56 168 PHE A C 1
ATOM 1387 O O . PHE A 1 168 ? 0.099 7.399 -2.114 1.00 94.56 168 PHE A O 1
ATOM 1394 N N . VAL A 1 169 ? 2.127 8.342 -1.955 1.00 93.38 169 VAL A N 1
ATOM 1395 C CA . VAL A 1 169 ? 2.352 7.915 -0.564 1.00 93.38 169 VAL A CA 1
ATOM 1396 C C . VAL A 1 169 ? 1.286 8.508 0.355 1.00 93.38 169 VAL A C 1
ATOM 1398 O O . VAL A 1 169 ? 0.709 7.798 1.184 1.00 93.38 169 VAL A O 1
ATOM 1401 N N . TYR A 1 170 ? 0.989 9.803 0.207 1.00 92.94 170 TYR A N 1
ATOM 1402 C CA . TYR A 1 170 ? -0.075 10.451 0.973 1.00 92.94 170 TYR A CA 1
ATOM 1403 C C . TYR A 1 170 ? -1.434 9.787 0.717 1.00 92.94 170 TYR A C 1
ATOM 1405 O O . TYR A 1 170 ? -2.156 9.453 1.664 1.00 92.94 170 TYR A O 1
ATOM 1413 N N . ARG A 1 171 ? -1.773 9.557 -0.557 1.00 94.44 171 ARG A N 1
ATOM 1414 C CA . ARG A 1 171 ? -3.058 8.981 -0.963 1.00 94.44 171 ARG A CA 1
ATOM 1415 C C . ARG A 1 171 ? -3.214 7.531 -0.509 1.00 94.44 171 ARG A C 1
ATOM 1417 O O . ARG A 1 171 ? -4.285 7.181 -0.013 1.00 94.44 171 ARG A O 1
ATOM 1424 N N . TRP A 1 172 ? -2.162 6.723 -0.610 1.00 95.12 172 TRP A N 1
ATOM 1425 C CA . TRP A 1 172 ? -2.123 5.355 -0.096 1.00 95.12 172 TRP A CA 1
ATOM 1426 C C . TRP A 1 172 ? -2.374 5.330 1.413 1.00 95.12 172 TRP A C 1
ATOM 1428 O O . TRP A 1 172 ? -3.323 4.683 1.856 1.00 95.12 172 TRP A O 1
ATOM 1438 N N . LYS A 1 173 ? -1.631 6.123 2.201 1.00 93.12 173 LYS A N 1
ATOM 1439 C CA . LYS A 1 173 ? -1.842 6.216 3.660 1.00 93.12 173 LYS A CA 1
ATOM 1440 C C . LYS A 1 173 ? -3.263 6.645 4.014 1.00 93.12 173 LYS A C 1
ATOM 1442 O O . LYS A 1 173 ? -3.862 6.117 4.951 1.00 93.12 173 LYS A O 1
ATOM 1447 N N . GLN A 1 174 ? -3.813 7.602 3.269 1.00 93.69 174 GLN A N 1
ATOM 1448 C CA . GLN A 1 174 ? -5.187 8.053 3.450 1.00 93.69 174 GLN A CA 1
ATOM 1449 C C . GLN A 1 174 ? -6.196 6.923 3.184 1.00 93.69 174 GLN A C 1
ATOM 1451 O O . GLN A 1 174 ? -7.093 6.705 3.998 1.00 93.69 174 GLN A O 1
ATOM 1456 N N . LYS A 1 175 ? -6.063 6.200 2.067 1.00 95.06 175 LYS A N 1
ATOM 1457 C CA . LYS A 1 175 ? -6.965 5.092 1.715 1.00 95.06 175 LYS A CA 1
ATOM 1458 C C . LYS A 1 175 ? -6.833 3.911 2.678 1.00 95.06 175 LYS A C 1
ATOM 1460 O O . LYS A 1 175 ? -7.859 3.376 3.089 1.00 95.06 175 LYS A O 1
ATOM 1465 N N . ALA A 1 176 ? -5.619 3.597 3.127 1.00 94.19 176 ALA A N 1
ATOM 1466 C CA . ALA A 1 176 ? -5.369 2.587 4.153 1.00 94.19 176 ALA A CA 1
ATOM 1467 C C . ALA A 1 176 ? -6.087 2.927 5.475 1.00 94.19 176 ALA A C 1
ATOM 1469 O O . ALA A 1 176 ? -6.753 2.077 6.061 1.00 94.19 176 ALA A O 1
ATOM 1470 N N . LEU A 1 177 ? -6.044 4.195 5.908 1.00 94.25 177 LEU A N 1
ATOM 1471 C CA . LEU A 1 177 ? -6.790 4.665 7.084 1.00 94.25 177 LEU A CA 1
ATOM 1472 C C . LEU A 1 177 ? -8.308 4.550 6.915 1.00 94.25 177 LEU A C 1
ATOM 1474 O O . LEU A 1 177 ? -8.987 4.143 7.856 1.00 94.25 177 LEU A O 1
ATOM 1478 N N . TYR A 1 178 ? -8.851 4.907 5.749 1.00 93.06 178 TYR A N 1
ATOM 1479 C CA . TYR A 1 178 ? -10.288 4.779 5.493 1.00 93.06 178 TYR A CA 1
ATOM 1480 C C . TYR A 1 178 ? -10.748 3.323 5.511 1.00 93.06 178 TYR A C 1
ATOM 1482 O O . TYR A 1 178 ? -11.750 3.022 6.159 1.00 93.06 178 TYR A O 1
ATOM 1490 N N . TYR A 1 179 ? -9.994 2.437 4.857 1.00 94.19 179 TYR A N 1
ATOM 1491 C CA . TYR A 1 179 ? -10.267 1.007 4.868 1.00 94.19 179 TYR A CA 1
ATOM 1492 C C . TYR A 1 179 ? -10.251 0.454 6.297 1.00 94.19 179 TYR A C 1
ATOM 1494 O O . TYR A 1 179 ? -11.257 -0.090 6.751 1.00 94.19 179 TYR A O 1
ATOM 1502 N N . SER A 1 180 ? -9.175 0.687 7.057 1.00 94.00 180 SER A N 1
ATOM 1503 C CA . SER A 1 180 ? -9.096 0.192 8.434 1.00 94.00 180 SER A CA 1
ATOM 1504 C C . SER A 1 180 ? -10.189 0.765 9.335 1.00 94.00 180 SER A C 1
ATOM 1506 O O . SER A 1 180 ? -10.741 0.045 10.162 1.00 94.00 180 SER A O 1
ATOM 1508 N N . LYS A 1 181 ? -10.554 2.041 9.158 1.00 93.31 181 LYS A N 1
ATOM 1509 C CA . LYS A 1 181 ? -11.665 2.660 9.891 1.00 93.31 181 LYS A CA 1
ATOM 1510 C C . LYS A 1 181 ? -13.001 1.979 9.596 1.00 93.31 181 LYS A C 1
ATOM 1512 O O . LYS A 1 181 ? -13.786 1.785 10.519 1.00 93.31 181 LYS A O 1
ATOM 1517 N N . LYS A 1 182 ? -13.269 1.639 8.334 1.00 92.38 182 LYS A N 1
ATOM 1518 C CA . LYS A 1 182 ? -14.497 0.938 7.945 1.00 92.38 182 LYS A CA 1
ATOM 1519 C C . LYS A 1 182 ? -14.553 -0.473 8.521 1.00 92.38 182 LYS A C 1
ATOM 1521 O O . LYS A 1 182 ? -15.557 -0.811 9.134 1.00 92.38 182 LYS A O 1
ATOM 1526 N N . VAL A 1 183 ? -13.451 -1.220 8.456 1.00 93.19 183 VAL A N 1
ATOM 1527 C CA . VAL A 1 183 ? -13.341 -2.537 9.109 1.00 93.19 183 VAL A CA 1
ATOM 1528 C C . VAL A 1 183 ? -13.664 -2.435 10.604 1.00 93.19 183 VAL A C 1
ATOM 1530 O O . VAL A 1 183 ? -14.557 -3.125 11.083 1.00 93.19 183 VAL A O 1
ATOM 1533 N N . PHE A 1 184 ? -13.036 -1.513 11.340 1.00 93.25 184 PHE A N 1
ATOM 1534 C CA . PHE A 1 184 ? -13.316 -1.356 12.772 1.00 93.25 184 PHE A CA 1
ATOM 1535 C C . PHE A 1 184 ? -14.732 -0.871 13.096 1.00 93.25 184 PHE A C 1
ATOM 1537 O O . PHE A 1 184 ? -15.230 -1.154 14.175 1.00 93.25 184 PHE A O 1
ATOM 1544 N N . ASN A 1 185 ? -15.387 -0.117 12.218 1.00 91.19 185 ASN A N 1
ATOM 1545 C CA . ASN A 1 185 ? -16.769 0.289 12.463 1.00 91.19 185 ASN A CA 1
ATOM 1546 C C . ASN A 1 185 ? -17.758 -0.853 12.195 1.00 91.19 185 ASN A C 1
ATOM 1548 O O . ASN A 1 185 ? -18.772 -0.930 12.884 1.00 91.19 185 ASN A O 1
ATOM 1552 N N . SER A 1 186 ? -17.445 -1.739 11.246 1.00 91.31 186 SER A N 1
ATOM 1553 C CA . SER A 1 186 ? -18.332 -2.832 10.836 1.00 91.31 186 SER A CA 1
ATOM 1554 C C . SER A 1 186 ? -18.532 -3.913 11.899 1.00 91.31 186 SER A C 1
ATOM 1556 O O . SER A 1 186 ? -19.566 -4.570 11.904 1.00 91.31 186 SER A O 1
ATOM 1558 N N . ILE A 1 187 ? -17.581 -4.075 12.828 1.00 90.56 187 ILE A N 1
ATOM 1559 C CA . ILE A 1 187 ? -17.695 -5.072 13.906 1.00 90.56 187 ILE A CA 1
ATOM 1560 C C . ILE A 1 187 ? -18.712 -4.665 14.979 1.00 90.56 187 ILE A C 1
ATOM 1562 O O . ILE A 1 187 ? -19.121 -5.487 15.792 1.00 90.56 187 ILE A O 1
ATOM 1566 N N . ILE A 1 188 ? -19.111 -3.390 15.013 1.00 86.19 188 ILE A N 1
ATOM 1567 C CA . ILE A 1 188 ? -20.079 -2.902 15.990 1.00 86.19 188 ILE A CA 1
ATOM 1568 C C . ILE A 1 188 ? -21.481 -3.181 15.452 1.00 86.19 188 ILE A C 1
ATOM 1570 O O . ILE A 1 188 ? -21.867 -2.680 14.390 1.00 86.19 188 ILE A O 1
ATOM 1574 N N . LYS A 1 189 ? -22.253 -3.968 16.203 1.00 67.94 189 LYS A N 1
ATOM 1575 C CA . LYS A 1 189 ? -23.649 -4.257 15.870 1.00 67.94 189 LYS A CA 1
ATOM 1576 C C . LYS A 1 189 ? -24.547 -3.028 16.000 1.00 67.94 189 LYS A C 1
ATOM 1578 O O . LYS A 1 189 ? -24.379 -2.239 16.961 1.00 67.94 189 LYS A O 1
#

Secondary structure (DSSP, 8-state):
-HHHHHHHHH---HHHHHHHHTS-HHHHHHHHHHHHHHHHHHHHHHHHHHHHHHHHTTPPPHHHHHHTT--GGG--TTHHHHHHHHT--SSS---HHHHHHHHHHHHHH--STTTTHHHHHHHHHHHHHHHHHHHHHHHHHHHHHHHTTT-HHHHHHHHHHHHHHHHHHHHHHHHHHHHHHHHHHHT--

Radius of gyration: 22.05 Å; chains: 1; bounding box: 47×31×67 Å